Protein 1OLR (pdb70)

Secondary structure (DSSP, 8-state):
-EEE-STT-EEEETTEEEE---TTGGG-SEEEEEEEEEE-GGGSEEEEEEEEEES-TTS--B--EEEE---TT-BGGG----EEEEEEEES--SSEEEEEEEEEEESSTT--TT--SEEEEEEEEEETT---SSEEEEEEEETTEEEEEEEEEETTEEEEEEE-SSS--SEEEEEHHHHHHHHHHHH---TTTPEEEEEEEE--EEEEEEEEEEEEEEEE---

InterPro domains:
  IPR002594 Glycoside hydrolase family 12 [PF01670] (46-253)
  IPR002594 Glycoside hydrolase family 12 [PTHR34002] (18-253)
  IPR013319 Glycoside hydrolase family 11/12 [G3DSA:2.60.120.180] (31-254)
  IPR013320 Concanavalin A-like lectin/glucanase domain superfamily [SSF49899] (33-254)

Structure (mmCIF, N/CA/C/O backbone):
data_1OLR
#
_entry.id   1OLR
#
_cell.length_a   49.231
_cell.length_b   49.231
_cell.length_c   165.517
_cell.angle_alpha   90.00
_cell.angle_beta   90.00
_cell.angle_gamma   90.00
#
_symmetry.space_group_name_H-M   'P 43 21 2'
#
loop_
_entity.id
_entity.type
_entity.pdbx_description
1 polymer ENDO-BETA-1,4-GLUCANASE
2 water water
#
loop_
_atom_site.group_PDB
_atom_site.id
_atom_site.type_symbol
_atom_site.label_atom_id
_atom_site.label_alt_id
_atom_site.label_comp_id
_atom_site.label_asym_id
_atom_site.label_entity_id
_atom_site.label_seq_id
_atom_site.pdbx_PDB_ins_code
_atom_site.Cartn_x
_atom_site.Cartn_y
_atom_site.Cartn_z
_atom_site.occupancy
_atom_site.B_iso_or_equiv
_atom_site.auth_seq_id
_atom_site.auth_comp_id
_atom_site.auth_asym_id
_atom_site.auth_atom_id
_atom_site.pdbx_PDB_model_num
ATOM 29 N N . ILE A 1 2 ? 0.614 3.148 70.456 1.00 14.71 2 ILE A N 1
ATOM 30 C CA . ILE A 1 2 ? 1.901 2.623 70.864 1.00 15.27 2 ILE A CA 1
ATOM 31 C C . ILE A 1 2 ? 2.861 3.704 71.375 1.00 14.79 2 ILE A C 1
ATOM 32 O O . ILE A 1 2 ? 3.723 3.458 72.227 1.00 16.21 2 ILE A O 1
ATOM 48 N N . ARG A 1 3 ? 2.761 4.896 70.804 1.00 13.81 3 ARG A N 1
ATOM 49 C CA . ARG A 1 3 ? 3.558 6.033 71.243 1.00 13.44 3 ARG A CA 1
ATOM 50 C C . ARG A 1 3 ? 2.680 7.262 71.146 1.00 11.94 3 ARG A C 1
ATOM 51 O O . ARG A 1 3 ? 1.932 7.428 70.192 1.00 11.52 3 ARG A O 1
ATOM 87 N N . SER A 1 4 ? 2.826 8.149 72.117 1.00 11.55 4 SER A N 1
ATOM 88 C CA . SER A 1 4 ? 2.159 9.431 72.134 1.00 11.54 4 SER A CA 1
ATOM 89 C C . SER A 1 4 ? 3.217 10.503 72.112 1.00 11.87 4 SER A C 1
ATOM 90 O O . SER A 1 4 ? 3.955 10.650 73.068 1.00 15.10 4 SER A O 1
ATOM 98 N N . LEU A 1 5 ? 3.304 11.230 71.008 1.00 10.66 5 LEU A N 1
ATOM 99 C CA . LEU A 1 5 ? 4.326 12.232 70.793 1.00 10.21 5 LEU A CA 1
ATOM 100 C C . LEU A 1 5 ? 3.664 13.578 70.914 1.00 9.57 5 LEU A C 1
ATOM 101 O O . LEU A 1 5 ? 3.304 14.204 69.922 1.00 9.90 5 LEU A O 1
ATOM 117 N N . CYS A 1 6 ? 3.471 14.003 72.151 1.00 9.90 6 CYS A N 1
ATOM 118 C CA . CYS A 1 6 ? 2.741 15.222 72.419 1.00 9.70 6 CYS A CA 1
ATOM 119 C C . CYS A 1 6 ? 3.665 16.378 72.743 1.00 10.48 6 CYS A C 1
ATOM 120 O O . CYS A 1 6 ? 3.219 17.493 72.847 1.00 11.78 6 CYS A O 1
ATOM 127 N N . GLU A 1 7 ? 4.948 16.099 72.894 1.00 11.17 7 GLU A N 1
ATOM 128 C CA . GLU A 1 7 ? 5.896 17.172 73.091 1.00 12.30 7 GLU A CA 1
ATOM 129 C C . GLU A 1 7 ? 6.123 17.877 71.776 1.00 11.52 7 GLU A C 1
ATOM 130 O O . GLU A 1 7 ? 5.903 17.325 70.704 1.00 10.97 7 GLU A O 1
ATOM 142 N N . LEU A 1 8 ? 6.613 19.097 71.850 1.00 12.42 8 LEU A N 1
ATOM 143 C CA . LEU A 1 8 ? 7.010 19.820 70.674 1.00 13.21 8 LEU A CA 1
ATOM 144 C C . LEU A 1 8 ? 8.163 19.048 70.065 1.00 13.27 8 LEU A C 1
ATOM 145 O O . LEU A 1 8 ? 9.157 18.729 70.743 1.00 13.45 8 LEU A O 1
ATOM 161 N N . TYR A 1 9 ? 8.017 18.714 68.793 1.00 12.67 9 TYR A N 1
ATOM 162 C CA . TYR A 1 9 ? 8.987 17.890 68.078 1.00 13.27 9 TYR A CA 1
ATOM 163 C C . TYR A 1 9 ? 9.165 16.508 68.678 1.00 12.39 9 TYR A C 1
ATOM 164 O O . TYR A 1 9 ? 10.199 15.875 68.501 1.00 14.10 9 TYR A O 1
ATOM 182 N N . GLY A 1 10 ? 8.135 16.005 69.340 1.00 12.04 10 GLY A N 1
ATOM 183 C CA . GLY A 1 10 ? 8.160 14.637 69.784 1.00 12.52 10 GLY A CA 1
ATOM 184 C C . GLY A 1 10 ? 8.429 13.769 68.571 1.00 12.50 10 GLY A C 1
ATOM 185 O O . GLY A 1 10 ? 7.849 13.975 67.510 1.00 12.26 10 GLY A O 1
ATOM 189 N N . TYR A 1 11 ? 9.261 12.752 68.741 1.00 12.82 11 TYR A N 1
ATOM 190 C CA . TYR A 1 11 ? 9.765 12.001 67.609 1.00 13.27 11 TYR A CA 1
ATOM 191 C C . TYR A 1 11 ? 9.837 10.511 67.844 1.00 13.64 11 TYR A C 1
ATOM 192 O O . TYR A 1 11 ? 10.130 10.059 68.961 1.00 15.17 11 TYR A O 1
ATOM 210 N N . TRP A 1 12 ? 9.592 9.750 66.788 1.00 12.93 12 TRP A N 1
ATOM 211 C CA . TRP A 1 12 ? 9.755 8.299 66.812 1.00 13.29 12 TRP A CA 1
ATOM 212 C C . TRP A 1 12 ? 10.347 7.873 65.487 1.00 12.89 12 TRP A C 1
ATOM 213 O O . TRP A 1 12 ? 10.094 8.518 64.465 1.00 12.41 12 TRP A O 1
ATOM 234 N N . SER A 1 13 ? 11.135 6.804 65.505 1.00 13.23 13 SER A N 1
ATOM 235 C CA . SER A 1 13 ? 11.584 6.217 64.269 1.00 14.44 13 SER A CA 1
ATOM 236 C C . SER A 1 13 ? 11.656 4.731 64.430 1.00 14.22 13 SER A C 1
ATOM 237 O O . SER A 1 13 ? 11.896 4.204 65.515 1.00 15.21 13 SER A O 1
ATOM 245 N N . GLY A 1 14 ? 11.398 4.031 63.350 1.00 14.29 14 GLY A N 1
ATOM 246 C CA . GLY A 1 14 ? 11.473 2.589 63.363 1.00 14.85 14 GLY A CA 1
ATOM 247 C C . GLY A 1 14 ? 11.042 2.041 62.033 1.00 14.96 14 GLY A C 1
ATOM 248 O O . GLY A 1 14 ? 10.270 2.671 61.311 1.00 15.45 14 GLY A O 1
ATOM 252 N N . ASN A 1 15 ? 11.540 0.871 61.684 1.00 15.76 15 ASN A N 1
ATOM 253 C CA . ASN A 1 15 ? 11.131 0.237 60.451 1.00 15.81 15 ASN A CA 1
ATOM 254 C C . ASN A 1 15 ? 11.348 1.115 59.216 1.00 14.87 15 ASN A C 1
ATOM 255 O O . ASN A 1 15 ? 10.591 0.986 58.264 1.00 15.82 15 ASN A O 1
ATOM 266 N N . GLY A 1 16 ? 12.375 1.958 59.250 1.00 13.69 16 GLY A N 1
ATOM 267 C CA . GLY A 1 16 ? 12.704 2.833 58.142 1.00 12.94 16 GLY A CA 1
ATOM 268 C C . GLY A 1 16 ? 11.803 4.045 57.982 1.00 12.24 16 GLY A C 1
ATOM 269 O O . GLY A 1 16 ? 11.908 4.727 56.969 1.00 11.97 16 GLY A O 1
ATOM 273 N N . TYR A 1 17 ? 10.944 4.314 58.957 1.00 11.52 17 TYR A N 1
ATOM 274 C CA . TYR A 1 17 ? 10.045 5.449 58.935 1.00 11.75 17 TYR A CA 1
ATOM 275 C C . TYR A 1 17 ? 10.303 6.267 60.166 1.00 11.60 17 TYR A C 1
ATOM 276 O O . TYR A 1 17 ? 10.939 5.799 61.135 1.00 12.28 17 TYR A O 1
ATOM 294 N N . GLU A 1 18 ? 9.798 7.498 60.140 1.00 11.73 18 GLU A N 1
ATOM 295 C CA . GLU A 1 18 ? 9.874 8.384 61.279 1.00 11.61 18 GLU A CA 1
ATOM 296 C C . GLU A 1 18 ? 8.578 9.157 61.388 1.00 11.05 18 GLU A C 1
ATOM 297 O O . GLU A 1 18 ? 7.837 9.286 60.412 1.00 11.17 18 GLU A O 1
ATOM 309 N N . LEU A 1 19 ? 8.337 9.683 62.577 1.00 10.69 19 LEU A N 1
ATOM 310 C CA . LEU A 1 19 ? 7.107 10.387 62.904 1.00 10.72 19 LEU A CA 1
ATOM 311 C C . LEU A 1 19 ? 7.488 11.574 63.764 1.00 10.82 19 LEU A C 1
ATOM 312 O O . LEU A 1 19 ? 8.275 11.424 64.702 1.00 12.35 19 LEU A O 1
ATOM 328 N N . LEU A 1 20 ? 6.922 12.746 63.464 1.00 10.47 20 LEU A N 1
ATOM 329 C CA . LEU A 1 20 ? 7.281 13.946 64.194 1.00 10.07 20 LEU A CA 1
ATOM 330 C C . LEU A 1 20 ? 6.078 14.818 64.512 1.00 9.83 20 LEU A C 1
ATOM 331 O O . LEU A 1 20 ? 5.297 15.139 63.627 1.00 9.98 20 LEU A O 1
ATOM 347 N N . ASN A 1 21 ? 5.954 15.199 65.782 1.00 9.86 21 ASN A N 1
ATOM 348 C CA . ASN A 1 21 ? 4.942 16.151 66.218 1.00 9.63 21 ASN A CA 1
ATOM 349 C C . ASN A 1 21 ? 5.481 17.524 65.871 1.00 9.79 21 ASN A C 1
ATOM 350 O O . ASN A 1 21 ? 5.997 18.259 66.705 1.00 11.02 21 ASN A O 1
ATOM 361 N N . ASN A 1 22 ? 5.369 17.811 64.585 1.00 9.45 22 ASN A N 1
ATOM 362 C CA . ASN A 1 22 ? 6.083 18.901 63.940 1.00 9.24 2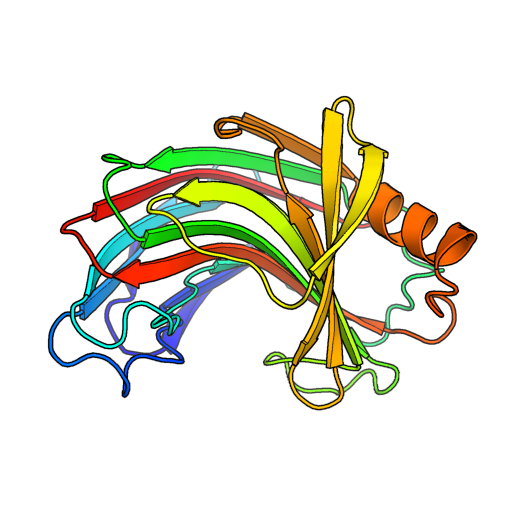2 ASN A CA 1
ATOM 363 C C . ASN A 1 22 ? 5.322 20.199 64.031 1.00 9.38 22 ASN A C 1
ATOM 364 O O . ASN A 1 22 ? 4.762 20.683 63.060 1.00 9.44 22 ASN A O 1
ATOM 375 N N . LEU A 1 23 ? 5.311 20.784 65.220 1.00 10.22 23 LEU A N 1
ATOM 376 C CA . LEU A 1 23 ? 4.536 21.999 65.453 1.00 10.66 23 LEU A CA 1
ATOM 377 C C . LEU A 1 23 ? 5.415 23.216 65.186 1.00 11.58 23 LEU A C 1
ATOM 378 O O . LEU A 1 23 ? 5.608 24.086 66.036 1.00 13.17 23 LEU A O 1
ATOM 394 N N . TRP A 1 24 ? 5.908 23.292 63.970 1.00 11.35 24 TRP A N 1
ATOM 395 C CA . TRP A 1 24 ? 6.926 24.254 63.609 1.00 12.33 24 TRP A CA 1
ATOM 396 C C . TRP A 1 24 ? 6.483 25.705 63.613 1.00 12.98 24 TRP A C 1
ATOM 397 O O . TRP A 1 24 ? 7.322 26.598 63.751 1.00 14.86 24 TRP A O 1
ATOM 418 N N . GLY A 1 25 ? 5.191 25.944 63.426 1.00 12.51 25 GLY A N 1
ATOM 419 C CA . GLY A 1 25 ? 4.639 27.281 63.354 1.00 13.31 25 GLY A CA 1
ATOM 420 C C . GLY A 1 25 ? 3.792 27.632 64.546 1.00 14.02 25 GLY A C 1
ATOM 421 O O . GLY A 1 25 ? 3.029 28.606 64.504 1.00 14.54 25 GLY A O 1
ATOM 425 N N . LYS A 1 26 ? 3.934 26.900 65.638 1.00 14.65 26 LYS A N 1
ATOM 426 C CA . LYS A 1 26 ? 3.020 27.138 66.735 1.00 17.27 26 LYS A CA 1
ATOM 427 C C . LYS A 1 26 ? 3.140 28.511 67.378 1.00 17.90 26 LYS A C 1
ATOM 428 O O . LYS A 1 26 ? 2.213 28.951 68.040 1.00 18.73 26 LYS A O 1
ATOM 460 N N A ASP A 1 27 ? 4.243 29.201 67.194 0.70 18.31 27 ASP A N 1
ATOM 461 N N B ASP A 1 27 ? 4.275 29.187 67.182 0.30 18.15 27 ASP A N 1
ATOM 462 C CA A ASP A 1 27 ? 4.364 30.416 67.947 0.70 18.87 27 ASP A CA 1
ATOM 463 C CA B ASP A 1 27 ? 4.503 30.516 67.763 0.30 18.35 27 ASP A CA 1
ATOM 464 C C A ASP A 1 27 ? 3.462 31.517 67.343 0.70 18.46 27 ASP A C 1
ATOM 465 C C B ASP A 1 27 ? 3.373 31.461 67.397 0.30 18.15 27 ASP A C 1
ATOM 466 O O A ASP A 1 27 ? 3.303 32.593 67.937 0.70 18.16 27 ASP A O 1
ATOM 467 O O B ASP A 1 27 ? 3.019 32.352 68.177 0.30 18.04 27 ASP A O 1
ATOM 484 N N . THR A 1 28 ? 2.803 31.219 66.222 1.00 17.89 28 THR A N 1
ATOM 485 C CA . THR A 1 28 ? 1.798 32.103 65.681 1.00 16.91 28 THR A CA 1
ATOM 486 C C . THR A 1 28 ? 0.420 31.806 66.230 1.00 15.70 28 THR A C 1
ATOM 487 O O . THR A 1 28 ? -0.510 32.545 65.989 1.00 14.91 28 THR A O 1
ATOM 498 N N . ALA A 1 29 ? 0.274 30.713 66.954 1.00 13.81 29 ALA A N 1
ATOM 499 C CA . ALA A 1 29 ? -1.018 30.412 67.531 1.00 13.46 29 ALA A CA 1
ATOM 500 C C . ALA A 1 29 ? -1.207 31.193 68.815 1.00 13.71 29 ALA A C 1
ATOM 501 O O . ALA A 1 29 ? -0.252 31.470 69.550 1.00 14.62 29 ALA A O 1
ATOM 508 N N . THR A 1 30 ? -2.453 31.562 69.059 1.00 13.51 30 THR A N 1
ATOM 509 C CA . THR A 1 30 ? -2.829 32.220 70.304 1.00 13.92 30 THR A CA 1
ATOM 510 C C . THR A 1 30 ? -3.345 31.242 71.355 1.00 14.11 30 THR A C 1
ATOM 511 O O . THR A 1 30 ? -3.478 31.599 72.514 1.00 15.90 30 THR A O 1
ATOM 522 N N . SER A 1 31 ? -3.692 30.030 70.948 1.00 13.70 31 SER A N 1
ATOM 523 C CA . SER A 1 31 ? -4.030 28.964 71.883 1.00 13.67 31 SER A CA 1
ATOM 524 C C . SER A 1 31 ? -4.032 27.673 71.098 1.00 13.08 31 SER A C 1
ATOM 525 O O . SER A 1 31 ? -4.111 27.687 69.867 1.00 13.23 31 SER A O 1
ATOM 533 N N . GLY A 1 32 ? -3.983 26.573 71.829 1.00 12.82 32 GLY A N 1
ATOM 534 C CA . GLY A 1 32 ? -4.082 25.252 71.245 1.00 12.34 32 GLY A CA 1
ATOM 535 C C . GLY A 1 32 ? -2.864 24.400 71.448 1.00 11.21 32 GLY A C 1
ATOM 536 O O . GLY A 1 32 ? -1.831 24.817 71.983 1.00 11.10 32 GLY A O 1
ATOM 540 N N . TRP A 1 33 ? -3.002 23.166 70.997 1.00 10.03 33 TRP A N 1
ATOM 541 C CA . TRP A 1 33 ? -1.936 22.209 71.057 1.00 9.72 33 TRP A CA 1
ATOM 542 C C . TRP A 1 33 ? -2.288 21.065 70.131 1.00 9.54 33 TRP A C 1
ATOM 543 O O . TRP A 1 33 ? -3.335 21.051 69.486 1.00 9.43 33 TRP A O 1
ATOM 564 N N . GLN A 1 34 ? -1.374 20.121 70.046 1.00 8.85 34 GLN A N 1
ATOM 565 C CA . GLN A 1 34 ? -1.491 19.031 69.102 1.00 8.68 34 GLN A CA 1
ATOM 566 C C . GLN A 1 34 ? -0.592 17.902 69.558 1.00 8.71 34 GLN A C 1
ATOM 567 O O . GLN A 1 34 ? 0.495 18.148 70.076 1.00 8.93 34 GLN A O 1
ATOM 581 N N . CYS A 1 35 ? -1.068 16.673 69.362 1.00 8.38 35 CYS A N 1
ATOM 582 C CA . CYS A 1 35 ? -0.275 15.504 69.652 1.00 8.62 35 CYS A CA 1
ATOM 583 C C . CYS A 1 35 ? -0.315 14.596 68.447 1.00 8.58 35 CYS A C 1
ATOM 584 O O . CYS A 1 35 ? -1.286 14.578 67.710 1.00 8.88 35 CYS A O 1
ATOM 591 N N . THR A 1 36 ? 0.757 13.844 68.253 1.00 8.37 36 THR A N 1
ATOM 592 C CA . THR A 1 36 ? 0.886 12.872 67.165 1.00 8.64 36 THR A CA 1
ATOM 593 C C . THR A 1 36 ? 1.065 11.505 67.782 1.00 8.84 36 THR A C 1
ATOM 594 O O . THR A 1 36 ? 1.841 11.336 68.705 1.00 10.56 36 THR A O 1
ATOM 605 N N . TYR A 1 37 ? 0.299 10.552 67.283 1.00 8.46 37 TYR A N 1
ATOM 606 C CA . TYR A 1 37 ? 0.253 9.233 67.852 1.00 9.17 37 TYR A CA 1
ATOM 607 C C . TYR A 1 37 ? 0.692 8.196 66.856 1.00 9.27 37 TYR A C 1
ATOM 608 O O . TYR A 1 37 ? 0.265 8.218 65.709 1.00 9.58 37 TYR A O 1
ATOM 626 N N . LEU A 1 38 ? 1.547 7.288 67.304 1.00 9.30 38 LEU A N 1
ATOM 627 C CA . LEU A 1 38 ? 1.906 6.132 66.531 1.00 9.67 38 LEU A CA 1
ATOM 628 C C . LEU A 1 38 ? 0.912 5.060 66.922 1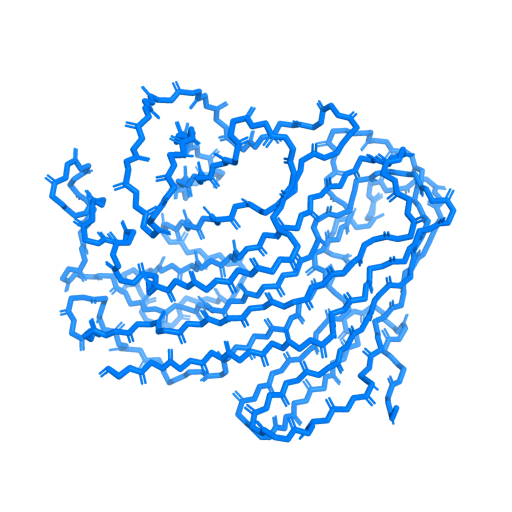.00 9.87 38 LEU A C 1
ATOM 629 O O . LEU A 1 38 ? 0.872 4.617 68.076 1.00 10.83 38 LEU A O 1
ATOM 645 N N . ASP A 1 39 ? 0.102 4.635 65.968 1.00 10.39 39 ASP A N 1
ATOM 646 C CA . ASP A 1 39 ? -0.938 3.648 66.222 1.00 11.68 39 ASP A CA 1
ATOM 647 C C . ASP A 1 39 ? -0.511 2.238 65.908 1.00 12.53 39 ASP A C 1
ATOM 648 O O . ASP A 1 39 ? -1.028 1.285 66.493 1.00 15.19 39 ASP A O 1
ATOM 657 N N . GLY A 1 40 ? 0.422 2.077 64.973 1.00 12.08 40 GLY A N 1
ATOM 658 C CA . GLY A 1 40 ? 0.886 0.756 64.604 1.00 12.87 40 GLY A CA 1
ATOM 659 C C . GLY A 1 40 ? 1.909 0.828 63.526 1.00 12.38 40 GLY A C 1
ATOM 660 O O . GLY A 1 40 ? 2.103 1.866 62.887 1.00 12.36 40 GLY A O 1
ATOM 664 N N . THR A 1 41 ? 2.596 -0.289 63.360 1.00 12.67 41 THR A N 1
ATOM 665 C CA . THR A 1 41 ? 3.556 -0.432 62.288 1.00 12.89 41 THR A CA 1
ATOM 666 C C . THR A 1 41 ? 3.293 -1.759 61.583 1.00 14.29 41 THR A C 1
ATOM 667 O O . THR A 1 41 ? 4.207 -2.536 61.286 1.00 15.51 41 THR A O 1
ATOM 678 N N . ASN A 1 42 ? 2.036 -2.018 61.323 1.00 16.08 42 ASN A N 1
ATOM 679 C CA . ASN A 1 42 ? 1.624 -3.274 60.700 1.00 18.17 42 ASN A CA 1
ATOM 680 C C . ASN A 1 42 ? 1.833 -3.320 59.196 1.00 19.67 42 ASN A C 1
ATOM 681 O O . ASN A 1 42 ? 1.766 -2.301 58.512 1.00 19.35 42 ASN A O 1
ATOM 692 N N . ASN A 1 43 ? 2.089 -4.532 58.699 1.00 22.00 43 ASN A N 1
ATOM 693 C CA . ASN A 1 43 ? 2.146 -4.829 57.262 1.00 23.33 43 ASN A CA 1
ATOM 694 C C . ASN A 1 43 ? 3.035 -3.949 56.390 1.00 22.51 43 ASN A C 1
ATOM 695 O O . ASN A 1 43 ? 2.654 -3.589 55.273 0.50 22.04 43 ASN A O 1
ATOM 706 N N . GLY A 1 44 ? 4.220 -3.612 56.887 1.00 21.82 44 GLY A N 1
ATOM 707 C CA . GLY A 1 44 ? 5.179 -2.814 56.147 1.00 21.05 44 GLY A CA 1
ATOM 708 C C . GLY A 1 44 ? 4.824 -1.338 56.033 1.00 20.06 44 GLY A C 1
ATOM 709 O O . GLY A 1 44 ? 5.482 -0.550 55.322 1.00 20.25 44 GLY A O 1
ATOM 713 N N . GLY A 1 45 ? 3.803 -0.942 56.773 1.00 17.91 45 GLY A N 1
ATOM 714 C CA . GLY A 1 45 ? 3.381 0.445 56.763 1.00 15.85 45 GLY A CA 1
ATOM 715 C C . GLY A 1 45 ? 3.356 1.024 58.153 1.00 14.23 45 GLY A C 1
ATOM 716 O O . GLY A 1 45 ? 3.765 0.405 59.137 1.00 14.66 45 GLY A O 1
ATOM 720 N N . ILE A 1 46 ? 2.861 2.247 58.217 1.00 12.12 46 ILE A N 1
ATOM 721 C CA . ILE A 1 46 ? 2.705 2.990 59.451 1.00 11.85 46 ILE A CA 1
ATOM 722 C C . ILE A 1 46 ? 1.282 3.422 59.563 1.00 10.67 46 ILE A C 1
ATOM 723 O O . ILE A 1 46 ? 0.708 3.932 58.610 1.00 10.48 46 ILE A O 1
ATOM 739 N N . GLN A 1 47 ? 0.741 3.258 60.760 1.00 10.04 47 GLN A N 1
ATOM 740 C CA . GLN A 1 47 ? -0.586 3.727 61.104 1.00 10.17 47 GLN A CA 1
ATOM 741 C C . GLN A 1 47 ? -0.390 4.764 62.198 1.00 9.87 47 GLN A C 1
ATOM 742 O O . GLN A 1 47 ? 0.307 4.511 63.175 1.00 10.12 47 GLN A O 1
ATOM 756 N N . TRP A 1 48 ? -0.953 5.957 62.023 1.00 8.86 48 TRP A N 1
ATOM 757 C CA . TRP A 1 48 ? -0.688 7.027 62.956 1.00 9.05 48 TRP A CA 1
ATOM 758 C C . TRP A 1 48 ? -1.823 8.014 62.891 1.00 8.65 48 TRP A C 1
ATOM 759 O O . TRP A 1 48 ? -2.659 7.953 61.997 1.00 8.97 48 TRP A O 1
ATOM 780 N N . SER A 1 49 ? -1.841 8.936 63.835 1.00 8.30 49 SER A N 1
ATOM 781 C CA . SER A 1 49 ? -2.887 9.944 63.878 1.00 8.28 49 SER A CA 1
ATOM 782 C C . SER A 1 49 ? -2.353 11.200 64.534 1.00 8.04 49 SER A C 1
ATOM 783 O O . SER A 1 49 ? -1.342 11.201 65.200 1.00 8.77 49 SER A O 1
ATOM 793 N N . THR A 1 50 ? -3.116 12.264 64.387 1.00 7.27 50 THR A N 1
ATOM 794 C CA . THR A 1 50 ? -2.817 13.478 65.113 1.00 7.68 50 THR A CA 1
ATOM 795 C C . THR A 1 50 ? -4.097 14.213 65.459 1.00 7.85 50 THR A C 1
ATOM 796 O O . THR A 1 50 ? -4.993 14.333 64.646 1.00 8.64 50 THR A O 1
ATOM 807 N N . ALA A 1 51 ? -4.184 14.645 66.714 1.00 8.33 51 ALA A N 1
ATOM 808 C CA . ALA A 1 51 ? -5.316 15.399 67.245 1.00 8.31 51 ALA A CA 1
ATOM 809 C C . ALA A 1 51 ? -4.812 16.789 67.558 1.00 8.16 51 ALA A C 1
ATOM 810 O O . ALA A 1 51 ? -3.699 16.970 68.043 1.00 8.60 51 ALA A O 1
ATOM 817 N N . TRP A 1 52 ? -5.656 17.779 67.318 1.00 8.08 52 TRP A N 1
ATOM 818 C CA . TRP A 1 52 ? -5.240 19.135 67.485 1.00 8.20 52 TRP A CA 1
ATOM 819 C C . TRP A 1 52 ? -6.377 20.114 67.567 1.00 8.78 52 TRP A C 1
ATOM 820 O O . TRP A 1 52 ? -7.494 19.853 67.134 1.00 9.21 52 TRP A O 1
ATOM 841 N N . GLU A 1 53 ? -6.044 21.276 68.094 1.00 8.93 53 GLU A N 1
ATOM 842 C CA . GLU A 1 53 ? -6.909 22.428 68.039 1.00 9.99 53 GLU A CA 1
ATOM 843 C C . GLU A 1 53 ? -5.991 23.638 68.071 1.00 10.34 53 GLU A C 1
ATOM 844 O O . GLU A 1 53 ? -5.040 23.680 68.837 1.00 10.64 53 GLU A O 1
ATOM 856 N N . TRP A 1 54 ? -6.211 24.576 67.164 1.00 10.89 54 TRP A N 1
ATOM 857 C CA . TRP A 1 54 ? -5.396 25.778 67.104 1.00 11.43 54 TRP A CA 1
ATOM 858 C C . TRP A 1 54 ? -6.252 26.984 66.816 1.00 12.38 54 TRP A C 1
ATOM 859 O O . TRP A 1 54 ? -7.188 26.920 66.015 1.00 11.85 54 TRP A O 1
ATOM 880 N N . GLN A 1 55 ? -5.901 28.094 67.464 1.00 13.12 55 GLN A N 1
ATOM 881 C CA . GLN A 1 55 ? -6.513 29.390 67.163 1.00 14.22 55 GLN A CA 1
ATOM 882 C C . GLN A 1 55 ? -5.439 30.426 66.909 1.00 13.81 55 GLN A C 1
ATOM 883 O O . GLN A 1 55 ? -4.302 30.309 67.366 1.00 14.89 55 GLN A O 1
ATOM 897 N N . GLY A 1 56 ? -5.828 31.426 66.132 1.00 14.38 56 GLY A N 1
ATOM 898 C CA . GLY A 1 56 ? -4.960 32.528 65.788 1.00 14.76 56 GLY A CA 1
ATOM 899 C C . GLY A 1 56 ? -4.308 32.362 64.438 1.00 14.57 56 GLY A C 1
ATOM 900 O O . GLY A 1 56 ? -4.010 31.232 64.028 1.00 14.95 56 GLY A O 1
ATOM 904 N N . ALA A 1 57 ? -4.086 33.475 63.746 1.00 15.39 57 ALA A N 1
ATOM 905 C CA . ALA A 1 57 ? -3.322 33.534 62.517 1.00 14.96 57 ALA A CA 1
ATOM 906 C C . ALA A 1 57 ? -3.802 32.516 61.478 1.00 15.05 57 ALA A C 1
ATOM 907 O O . ALA A 1 57 ? -3.092 31.561 61.131 1.00 14.76 57 ALA A O 1
ATOM 914 N N . PRO A 1 58 ? -5.007 32.714 60.952 1.00 14.82 58 PRO A N 1
ATOM 915 C CA . PRO A 1 58 ? -5.609 31.707 60.053 1.00 15.32 58 PRO A CA 1
ATOM 916 C C . PRO A 1 58 ? -4.862 31.446 58.750 1.00 14.81 58 PRO A C 1
ATOM 917 O O . PRO A 1 58 ? -5.187 30.453 58.087 1.00 13.93 58 PRO A O 1
ATOM 928 N N . ASP A 1 59 ? -3.944 32.324 58.364 1.00 15.16 59 ASP A N 1
ATOM 929 C CA . ASP A 1 59 ? -3.157 32.121 57.171 1.00 15.77 59 ASP A CA 1
ATOM 930 C C . ASP A 1 59 ? -1.823 31.463 57.474 1.00 14.82 59 ASP A C 1
ATOM 931 O O . ASP A 1 59 ? -1.037 31.221 56.561 1.00 16.56 59 ASP A O 1
ATOM 940 N N . ASN A 1 60 ? -1.570 31.181 58.757 1.00 14.52 60 ASN A N 1
ATOM 941 C CA . ASN A 1 60 ? -0.307 30.585 59.182 1.00 14.34 60 ASN A CA 1
ATOM 942 C C . ASN A 1 60 ? -0.461 29.136 59.563 1.00 13.56 60 ASN A C 1
ATOM 943 O O . ASN A 1 60 ? -1.290 28.792 60.391 1.00 13.68 60 ASN A O 1
ATOM 954 N N . VAL A 1 61 ? 0.353 28.301 58.965 1.00 12.21 61 VAL A N 1
ATOM 955 C CA . VAL A 1 61 ? 0.424 26.906 59.345 1.00 11.56 61 VAL A CA 1
ATOM 956 C C . VAL A 1 61 ? 1.053 26.852 60.730 1.00 11.32 61 VAL A C 1
ATOM 957 O O . VAL A 1 61 ? 2.105 27.444 60.964 1.00 12.13 61 VAL A O 1
ATOM 970 N N . LYS A 1 62 ? 0.419 26.112 61.631 1.00 9.97 62 LYS A N 1
ATOM 971 C CA . LYS A 1 62 ? 0.959 25.878 62.959 1.00 9.89 62 LYS A CA 1
ATOM 972 C C . LYS A 1 62 ? 1.800 24.643 63.010 1.00 9.12 62 LYS A C 1
ATOM 973 O O . LYS A 1 62 ? 2.735 24.544 63.804 1.00 10.42 62 LYS A O 1
ATOM 992 N N . SER A 1 63 ? 1.438 23.675 62.181 1.00 9.16 63 SER A N 1
ATOM 993 C CA . SER A 1 63 ? 2.104 22.404 62.249 1.00 8.78 63 SER A CA 1
ATOM 994 C C . SER A 1 63 ? 1.982 21.626 60.959 1.00 8.31 63 SER A C 1
ATOM 995 O O . SER A 1 63 ? 1.101 21.881 60.147 1.00 7.94 63 SER A O 1
ATOM 1003 N N . TYR A 1 64 ? 2.8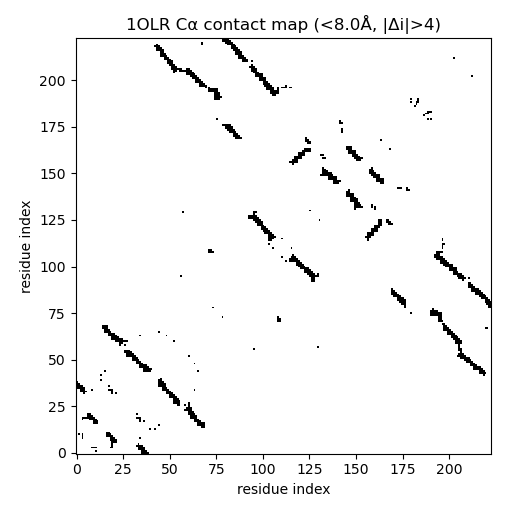39 20.634 60.824 1.00 8.13 64 TYR A N 1
ATOM 1004 C CA . TYR A 1 64 ? 2.740 19.648 59.772 1.00 7.34 64 TYR A CA 1
ATOM 1005 C C . TYR A 1 64 ? 3.257 18.361 60.374 1.00 7.94 64 TYR A C 1
ATOM 1006 O O . TYR A 1 64 ? 4.345 17.910 60.034 1.00 8.19 64 TYR A O 1
ATOM 1024 N N . PRO A 1 65 ? 2.498 17.738 61.279 1.00 7.71 65 PRO A N 1
ATOM 1025 C CA . PRO A 1 65 ? 2.923 16.420 61.730 1.00 8.17 65 PRO A CA 1
ATOM 1026 C C . PRO A 1 65 ? 2.979 15.513 60.534 1.00 7.85 65 PRO A C 1
ATOM 1027 O O . PRO A 1 65 ? 2.145 15.590 59.639 1.00 7.57 65 PRO A O 1
ATOM 1038 N N . TYR A 1 66 ? 3.957 14.632 60.520 1.00 7.86 66 TYR A N 1
ATOM 1039 C CA . TYR A 1 66 ? 4.189 13.784 59.379 1.00 8.08 66 TYR A CA 1
ATOM 1040 C C . TYR A 1 66 ? 4.782 12.465 59.752 1.00 8.35 66 TYR A C 1
ATOM 1041 O O . TYR A 1 66 ? 5.370 12.300 60.820 1.00 8.94 66 TYR A O 1
ATOM 1059 N N . VAL A 1 67 ? 4.565 11.535 58.839 1.00 8.02 67 VAL A N 1
ATOM 1060 C CA . VAL A 1 67 ? 5.358 10.337 58.765 1.00 8.92 67 VAL A CA 1
ATOM 1061 C C . VAL A 1 67 ? 6.300 10.516 57.584 1.00 8.88 67 VAL A C 1
ATOM 1062 O O . VAL A 1 67 ? 5.887 10.997 56.537 1.00 9.38 67 VAL A O 1
ATOM 1075 N N . GLY A 1 68 ? 7.543 10.134 57.775 1.00 8.95 68 GLY A N 1
ATOM 1076 C CA . GLY A 1 68 ? 8.521 10.261 56.723 1.00 9.62 68 GLY A CA 1
ATOM 1077 C C . GLY A 1 68 ? 9.216 8.942 56.483 1.00 9.69 68 GLY A C 1
ATOM 1078 O O . GLY A 1 68 ? 9.411 8.134 57.398 1.00 10.62 68 GLY A O 1
ATOM 1082 N N . LYS A 1 69 ? 9.573 8.715 55.230 1.00 9.75 69 LYS A N 1
ATOM 1083 C CA . LYS A 1 69 ? 10.400 7.576 54.871 1.00 11.19 69 LYS A CA 1
ATOM 1084 C C . LYS A 1 69 ? 11.834 8.000 55.074 1.00 11.40 69 LYS A C 1
ATOM 1085 O O . LYS A 1 69 ? 12.273 8.965 54.462 1.00 12.92 69 LYS A O 1
ATOM 1117 N N . GLN A 1 70 ? 12.596 7.277 55.897 1.00 11.75 70 GLN A N 1
ATOM 1118 C CA . GLN A 1 70 ? 14.004 7.605 56.097 1.00 13.44 70 GLN A CA 1
ATOM 1119 C C . GLN A 1 70 ? 14.778 7.307 54.842 1.00 14.27 70 GLN A C 1
ATOM 1120 O O . GLN A 1 70 ? 14.530 6.334 54.163 1.00 15.39 70 GLN A O 1
ATOM 1134 N N . ILE A 1 71 ? 15.690 8.188 54.524 1.00 14.49 71 ILE A N 1
ATOM 1135 C CA . ILE A 1 71 ? 16.475 8.009 53.312 1.00 15.26 71 ILE A CA 1
ATOM 1136 C C . ILE A 1 71 ? 17.910 8.351 53.548 1.00 14.25 71 ILE A C 1
ATOM 1137 O O . ILE A 1 71 ? 18.265 9.121 54.424 1.00 14.96 71 ILE A O 1
ATOM 1153 N N . GLN A 1 72 ? 18.750 7.772 52.716 1.00 15.03 72 GLN A N 1
ATOM 1154 C CA . GLN A 1 72 ? 20.144 8.100 52.734 1.00 13.73 72 GLN A CA 1
ATOM 1155 C C . GLN A 1 72 ? 20.356 9.325 51.884 1.00 12.56 72 GLN A C 1
ATOM 1156 O O . GLN A 1 72 ? 19.661 9.511 50.881 1.00 14.65 72 GLN A O 1
ATOM 1170 N N . ARG A 1 73 ? 21.282 10.168 52.298 1.00 11.94 73 ARG A N 1
ATOM 1171 C CA . ARG A 1 73 ? 21.553 11.371 51.570 1.00 12.02 73 ARG A CA 1
ATOM 1172 C C . ARG A 1 73 ? 22.285 11.087 50.289 1.00 10.80 73 ARG A C 1
ATOM 1173 O O . ARG A 1 73 ? 22.940 10.074 50.125 1.00 11.26 73 ARG A O 1
ATOM 1209 N N . GLY A 1 74 ? 22.159 12.021 49.361 1.00 10.03 74 GLY A N 1
ATOM 1210 C CA . GLY A 1 74 ? 22.898 12.005 48.131 1.00 10.49 74 GLY A CA 1
ATOM 1211 C C . GLY A 1 74 ? 22.254 11.288 46.990 1.00 10.03 74 GLY A C 1
ATOM 1212 O O . GLY A 1 74 ? 22.935 10.989 46.017 1.00 12.02 74 GLY A O 1
ATOM 1216 N N . ARG A 1 75 ? 20.949 11.030 47.064 1.00 9.76 75 ARG A N 1
ATOM 1217 C CA . ARG A 1 75 ? 20.276 10.382 45.971 1.00 9.62 75 ARG A CA 1
ATOM 1218 C C . ARG A 1 75 ? 19.733 11.441 45.028 1.00 8.51 75 ARG A C 1
ATOM 1219 O O . ARG A 1 75 ? 18.794 12.179 45.347 1.00 8.71 75 ARG A O 1
ATOM 1255 N N . LYS A 1 76 ? 20.308 11.512 43.845 1.00 8.28 76 LYS A N 1
ATOM 1256 C CA . LYS A 1 76 ? 19.815 12.440 42.842 1.00 8.24 76 LYS A CA 1
ATOM 1257 C C . LYS A 1 76 ? 18.454 11.989 42.381 1.00 7.31 76 LYS A C 1
ATOM 1258 O O . LYS A 1 76 ? 18.199 10.807 42.157 1.00 7.27 76 LYS A O 1
ATOM 1293 N N . ILE A 1 77 ? 17.556 12.948 42.202 1.00 6.93 77 ILE A N 1
ATOM 1294 C CA . ILE A 1 77 ? 16.208 12.613 41.801 1.00 7.01 77 ILE A CA 1
ATOM 1295 C C . ILE A 1 77 ? 16.210 11.862 40.483 1.00 7.73 77 ILE A C 1
ATOM 1296 O O . ILE A 1 77 ? 15.425 10.935 40.292 1.00 7.84 77 ILE A O 1
ATOM 1312 N N . SER A 1 78 ? 17.104 12.234 39.575 1.00 8.02 78 SER A N 1
ATOM 1313 C CA . SER A 1 78 ? 17.182 11.566 38.301 1.00 8.74 78 SER A CA 1
ATOM 1314 C C . SER A 1 78 ? 17.561 10.095 38.421 1.00 8.96 78 SER A C 1
ATOM 1315 O O . SER A 1 78 ? 17.258 9.316 37.544 1.00 10.62 78 SER A O 1
ATOM 1323 N N . ASP A 1 79 ? 18.229 9.710 39.497 1.00 15.09 79 ASP A N 1
ATOM 1324 C CA . ASP A 1 79 ? 18.636 8.337 39.704 1.00 9.61 79 ASP A CA 1
ATOM 1325 C C . ASP A 1 79 ? 17.729 7.594 40.661 1.00 9.70 79 ASP A C 1
ATOM 1326 O O . ASP A 1 79 ? 18.042 6.476 41.061 1.00 8.72 79 ASP A O 1
ATOM 1335 N N . ILE A 1 80 ? 16.605 8.182 41.001 1.00 10.22 80 ILE A N 1
ATOM 1336 C CA . ILE A 1 80 ? 15.573 7.487 41.742 1.00 11.34 80 ILE A CA 1
ATOM 1337 C C . ILE A 1 80 ? 14.575 7.061 40.687 1.00 14.48 80 ILE A C 1
ATOM 1338 O O . ILE A 1 80 ? 14.003 7.881 40.023 1.00 12.49 80 ILE A O 1
ATOM 1354 N N . ASN A 1 81 ? 14.397 5.767 40.501 1.00 12.02 81 ASN A N 1
ATOM 1355 C CA . ASN A 1 81 ? 13.488 5.314 39.465 1.00 13.61 81 ASN A CA 1
ATOM 1356 C C . ASN A 1 81 ? 12.038 5.409 39.847 1.00 12.35 81 ASN A C 1
ATOM 1357 O O . ASN A 1 81 ? 11.199 5.760 39.026 1.00 14.32 81 ASN A O 1
ATOM 1368 N N . SER A 1 82 ? 11.751 5.172 41.116 1.00 10.75 82 SER A N 1
ATOM 1369 C CA . SER A 1 82 ? 10.358 5.156 41.528 1.00 10.82 82 SER A CA 1
ATOM 1370 C C . SER A 1 82 ? 10.234 5.525 42.991 1.00 9.71 82 SER A C 1
ATOM 1371 O O . SER A 1 82 ? 11.120 5.267 43.799 1.00 10.19 82 SER A O 1
ATOM 1381 N N . MET A 1 83 ? 9.126 6.205 43.302 1.00 9.00 83 MET A N 1
ATOM 1382 C CA . MET A 1 83 ? 8.763 6.589 44.668 1.00 8.07 83 MET A CA 1
ATOM 1383 C C . MET A 1 83 ? 7.306 6.215 44.841 1.00 7.91 83 MET A C 1
ATOM 1384 O O . MET A 1 83 ? 6.441 7.059 44.904 1.00 7.63 83 MET A O 1
ATOM 1398 N N . ARG A 1 84 ? 7.036 4.918 44.909 1.00 8.95 84 ARG A N 1
ATOM 1399 C CA . ARG A 1 84 ? 5.692 4.439 45.046 1.00 8.89 84 ARG A CA 1
ATOM 1400 C C . ARG A 1 84 ? 5.232 4.552 46.474 1.00 7.84 84 ARG A C 1
ATOM 1401 O O . ARG A 1 84 ? 5.903 4.067 47.383 1.00 9.51 84 ARG A O 1
ATOM 1422 N N . THR A 1 85 ? 4.056 5.137 46.661 1.00 7.76 85 THR A N 1
ATOM 1423 C CA . THR A 1 85 ? 3.544 5.353 47.978 1.00 8.09 85 THR A CA 1
ATOM 1424 C C . THR A 1 85 ? 2.034 5.256 47.950 1.00 8.11 85 THR A C 1
ATOM 1425 O O . THR A 1 85 ? 1.385 5.450 46.923 1.00 8.78 85 THR A O 1
ATOM 1436 N N . SER A 1 86 ? 1.477 4.927 49.100 1.00 8.04 86 SER A N 1
ATOM 1437 C CA . SER A 1 86 ? 0.040 4.857 49.242 1.00 9.32 86 SER A CA 1
ATOM 1438 C C . SER A 1 86 ? -0.302 5.343 50.632 1.00 8.97 86 SER A C 1
ATOM 1439 O O . SER A 1 86 ? 0.476 5.211 51.571 1.00 9.59 86 SER A O 1
ATOM 1447 N N . VAL A 1 87 ? -1.480 5.924 50.743 1.00 8.80 87 VAL A N 1
ATOM 1448 C CA . VAL A 1 87 ? -1.989 6.400 52.008 1.00 8.93 87 VAL A CA 1
ATOM 1449 C C . VAL A 1 87 ? -3.495 6.281 52.042 1.00 9.05 87 VAL A C 1
ATOM 1450 O O . VAL A 1 87 ? -4.172 6.478 51.052 1.00 9.72 87 VAL A O 1
ATOM 1463 N N . SER A 1 88 ? -3.997 5.938 53.214 1.00 8.48 88 SER A N 1
ATOM 1464 C CA . SER A 1 88 ? -5.403 5.880 53.503 1.00 8.87 88 SER A CA 1
ATOM 1465 C C . SER A 1 88 ? -5.605 6.666 54.764 1.00 8.00 88 SER A C 1
ATOM 1466 O O . SER A 1 88 ? -4.958 6.395 55.771 1.00 8.85 88 SER A O 1
ATOM 1476 N N . TRP A 1 89 ? -6.508 7.631 54.713 1.00 7.88 89 TRP A N 1
ATOM 1477 C CA . TRP A 1 89 ? -6.688 8.484 55.871 1.00 8.40 89 TRP A CA 1
ATOM 1478 C C . TRP A 1 89 ? -8.108 8.976 55.974 1.00 8.54 89 TRP A C 1
ATOM 1479 O O . TRP A 1 89 ? -8.880 8.876 55.036 1.00 9.77 89 TRP A O 1
ATOM 1500 N N . THR A 1 90 ? -8.430 9.496 57.144 1.00 8.68 90 THR A N 1
ATOM 1501 C CA . THR A 1 90 ? -9.669 10.210 57.369 1.00 9.87 90 THR A CA 1
ATOM 1502 C C . THR A 1 90 ? -9.400 11.403 58.254 1.00 9.17 90 THR A C 1
ATOM 1503 O O . THR A 1 90 ? -8.441 11.447 58.991 1.00 9.61 90 THR A O 1
ATOM 1514 N N . TYR A 1 91 ? -10.265 12.378 58.124 1.00 8.80 91 TYR A N 1
ATOM 1515 C CA . TYR A 1 91 ? -10.389 13.458 59.090 1.00 8.95 91 TYR A CA 1
ATOM 1516 C C . TYR A 1 91 ? -11.777 13.317 59.717 1.00 9.33 91 TYR A C 1
ATOM 1517 O O . TYR A 1 91 ? -12.732 12.964 59.036 1.00 10.65 91 TYR A O 1
ATOM 1535 N N . ASP A 1 92 ? -11.881 13.585 61.001 1.00 9.80 92 ASP A N 1
ATOM 1536 C CA . ASP A 1 92 ? -13.170 13.476 61.668 1.00 10.99 92 ASP A CA 1
ATOM 1537 C C . ASP A 1 92 ? -14.122 14.603 61.350 1.00 11.43 92 ASP A C 1
ATOM 1538 O O . ASP A 1 92 ? -15.319 14.480 61.589 1.00 12.62 92 ASP A O 1
ATOM 1547 N N . ARG A 1 93 ? -13.620 15.695 60.810 1.00 10.89 93 ARG A N 1
ATOM 1548 C CA . ARG A 1 93 ? -14.411 16.847 60.427 1.00 10.91 93 ARG A CA 1
ATOM 1549 C C . ARG A 1 93 ? -13.634 17.596 59.360 1.00 10.99 93 ARG A C 1
ATOM 1550 O O . ARG A 1 93 ? -12.423 17.439 59.245 1.00 10.97 93 ARG A O 1
ATOM 1571 N N . THR A 1 94 ? -14.338 18.398 58.575 1.00 11.47 94 THR A N 1
ATOM 1572 C CA . THR A 1 94 ? -13.705 19.156 57.501 1.00 12.18 94 THR A CA 1
ATOM 1573 C C . THR A 1 94 ? -13.921 20.639 57.657 1.00 12.03 94 THR A C 1
ATOM 1574 O O . THR A 1 94 ? -13.456 21.413 56.844 1.00 12.05 94 THR A O 1
ATOM 1585 N N . ASP A 1 95 ? -14.629 21.048 58.705 1.00 11.87 95 ASP A N 1
ATOM 1586 C CA . ASP A 1 95 ? -14.807 22.459 58.977 1.00 12.25 95 ASP A CA 1
ATOM 1587 C C . ASP A 1 95 ? -13.624 22.987 59.788 1.00 12.43 95 ASP A C 1
ATOM 1588 O O . ASP A 1 95 ? -13.760 23.453 60.914 1.00 13.07 95 ASP A O 1
ATOM 1597 N N . ILE A 1 96 ? -12.458 22.912 59.152 1.00 11.82 96 ILE A N 1
ATOM 1598 C CA . ILE A 1 96 ? -11.178 23.296 59.716 1.00 11.43 96 ILE A CA 1
ATOM 1599 C C . ILE A 1 96 ? -10.350 23.886 58.603 1.00 10.52 96 ILE A C 1
ATOM 1600 O O . ILE A 1 96 ? -10.647 23.670 57.450 1.00 11.67 96 ILE A O 1
ATOM 1616 N N . ARG A 1 97 ? -9.299 24.617 58.958 1.00 9.64 97 ARG A N 1
ATOM 1617 C CA . ARG A 1 97 ? -8.344 25.095 57.983 1.00 9.46 97 ARG A CA 1
ATOM 1618 C C . ARG A 1 97 ? -7.139 24.193 58.082 1.00 8.21 97 ARG A C 1
ATOM 1619 O O . ARG A 1 97 ? -6.347 24.270 59.022 1.00 9.16 97 ARG A O 1
ATOM 1640 N N . ALA A 1 98 ? -7.020 23.306 57.107 1.00 8.03 98 ALA A N 1
ATOM 1641 C CA . ALA A 1 98 ? -6.019 22.263 57.126 1.00 7.90 98 ALA A CA 1
ATOM 1642 C C . ALA A 1 98 ? -5.996 21.577 55.797 1.00 7.71 98 ALA A C 1
ATOM 1643 O O . ALA A 1 98 ? -6.962 21.623 55.037 1.00 9.01 98 ALA A O 1
ATOM 1650 N N . ASN A 1 99 ? -4.892 20.903 55.516 1.00 7.35 99 ASN A N 1
ATOM 1651 C CA . ASN A 1 99 ? -4.788 20.028 54.356 1.00 7.34 99 ASN A CA 1
ATOM 1652 C C . ASN A 1 99 ? -4.306 18.668 54.801 1.00 6.64 99 ASN A C 1
ATOM 1653 O O . ASN A 1 99 ? -4.058 18.420 55.975 1.00 7.35 99 ASN A O 1
ATOM 1664 N N . VAL A 1 100 ? -4.224 17.767 53.827 1.00 6.42 100 VAL A N 1
ATOM 1665 C CA . VAL A 1 100 ? -3.475 16.531 53.944 1.00 6.58 100 VAL A CA 1
ATOM 1666 C C . VAL A 1 100 ? -2.550 16.605 52.755 1.00 6.50 100 VAL A C 1
ATOM 1667 O O . VAL A 1 100 ? -3.007 16.931 51.665 1.00 6.70 100 VAL A O 1
ATOM 1680 N N . ALA A 1 101 ? -1.265 16.304 52.919 1.00 6.02 101 ALA A N 1
ATOM 1681 C CA . ALA A 1 101 ? -0.363 16.466 51.803 1.00 6.27 101 ALA A CA 1
ATOM 1682 C C . ALA A 1 101 ? 0.898 15.682 51.974 1.00 6.03 101 ALA A C 1
ATOM 1683 O O . ALA A 1 101 ? 1.438 15.562 53.078 1.00 6.67 101 ALA A O 1
ATOM 1690 N N . TYR A 1 102 ? 1.382 15.181 50.840 1.00 6.35 102 TYR A N 1
ATOM 1691 C CA . TYR A 1 102 ? 2.761 14.747 50.739 1.00 6.27 102 TYR A CA 1
ATOM 1692 C C . TYR A 1 102 ? 3.641 15.976 50.654 1.00 6.31 102 TYR A C 1
ATOM 1693 O O . TYR A 1 102 ? 3.278 16.986 50.059 1.00 6.57 102 TYR A O 1
ATOM 1711 N N . ASP A 1 103 ? 4.823 15.874 51.256 1.00 6.39 103 ASP A N 1
ATOM 1712 C CA . ASP A 1 103 ? 5.814 16.932 51.200 1.00 6.49 103 ASP A CA 1
ATOM 1713 C C . ASP A 1 103 ? 7.135 16.276 50.862 1.00 6.22 103 ASP A C 1
ATOM 1714 O O . ASP A 1 103 ? 7.567 15.311 51.511 1.00 6.89 103 ASP A O 1
ATOM 1723 N N . VAL A 1 104 ? 7.818 16.828 49.865 1.00 6.21 104 VAL A N 1
ATOM 1724 C CA . VAL A 1 104 ? 9.096 16.344 49.430 1.00 6.37 104 VAL A CA 1
ATOM 1725 C C . VAL A 1 104 ? 9.992 17.543 49.247 1.00 6.49 104 VAL A C 1
ATOM 1726 O O . VAL A 1 104 ? 9.597 18.515 48.615 1.00 7.34 104 VAL A O 1
ATOM 1739 N N . PHE A 1 105 ? 11.190 17.511 49.823 1.00 6.13 105 PHE A N 1
ATOM 1740 C CA . PHE A 1 105 ? 12.189 18.553 49.616 1.00 6.27 105 PHE A CA 1
ATOM 1741 C C . PHE A 1 105 ? 13.325 17.942 48.831 1.00 5.90 105 PHE A C 1
ATOM 1742 O 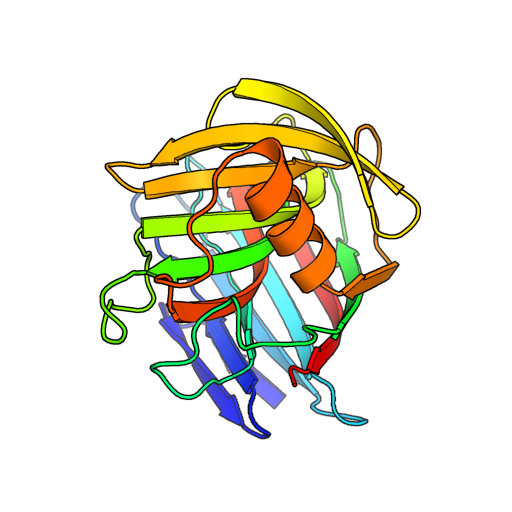O . PHE A 1 105 ? 13.695 16.791 49.067 1.00 6.26 105 PHE A O 1
ATOM 1759 N N . THR A 1 106 ? 13.927 18.749 47.968 1.00 5.99 106 THR A N 1
ATOM 1760 C CA . THR A 1 106 ? 15.168 18.362 47.302 1.00 5.89 106 THR A CA 1
ATOM 1761 C C . THR A 1 106 ? 16.122 19.527 47.367 1.00 6.01 106 THR A C 1
ATOM 1762 O O . THR A 1 106 ? 15.696 20.673 47.506 1.00 6.57 106 THR A O 1
ATOM 1773 N N . ALA A 1 107 ? 17.411 19.254 47.278 1.00 6.41 107 ALA A N 1
ATOM 1774 C CA . ALA A 1 107 ? 18.414 20.305 47.290 1.00 6.57 107 ALA A CA 1
ATOM 1775 C C . ALA A 1 107 ? 19.643 19.852 46.564 1.00 6.81 107 ALA A C 1
ATOM 1776 O O . ALA A 1 107 ? 20.025 18.682 46.584 1.00 7.42 107 ALA A O 1
ATOM 1783 N N . ARG A 1 108 ? 20.329 20.815 45.956 1.00 7.09 108 ARG A N 1
ATOM 1784 C CA . ARG A 1 108 ? 21.595 20.509 45.314 1.00 7.65 108 ARG A CA 1
ATOM 1785 C C . ARG A 1 108 ? 22.641 20.121 46.354 1.00 8.43 108 ARG A C 1
ATOM 1786 O O . ARG A 1 108 ? 23.480 19.282 46.095 1.00 9.92 108 ARG A O 1
ATOM 1807 N N . ASP A 1 109 ? 22.560 20.710 47.536 1.00 8.85 109 ASP A N 1
ATOM 1808 C CA . ASP A 1 109 ? 23.423 20.323 48.633 1.00 10.23 109 ASP A CA 1
ATOM 1809 C C . ASP A 1 109 ? 22.814 19.080 49.262 1.00 9.78 109 ASP A C 1
ATOM 1810 O O . ASP A 1 109 ? 21.762 19.168 49.897 1.00 9.62 109 ASP A O 1
ATOM 1819 N N . PRO A 1 110 ? 23.458 17.925 49.129 1.00 10.34 110 PRO A N 1
ATOM 1820 C CA . PRO A 1 110 ? 22.856 16.699 49.664 1.00 10.40 110 PRO A CA 1
ATOM 1821 C C . PRO A 1 110 ? 22.730 16.714 51.174 1.00 10.60 110 PRO A C 1
ATOM 1822 O O . PRO A 1 110 ? 21.924 15.927 51.700 1.00 10.93 110 PRO A O 1
ATOM 1833 N N . ASP A 1 111 ? 23.473 17.593 51.836 1.00 10.73 111 ASP A N 1
ATOM 1834 C CA . ASP A 1 111 ? 23.419 17.709 53.277 1.00 11.76 111 ASP A CA 1
ATOM 1835 C C . ASP A 1 111 ? 22.487 18.811 53.766 1.00 11.34 111 ASP A C 1
ATOM 1836 O O . ASP A 1 111 ? 22.514 19.178 54.920 1.00 11.98 111 ASP A O 1
ATOM 1845 N N . HIS A 1 112 ? 21.655 19.352 52.885 1.00 10.00 112 HIS A N 1
ATOM 1846 C CA . HIS A 1 112 ? 20.730 20.376 53.300 1.00 9.78 112 HIS A CA 1
ATOM 1847 C C . HIS A 1 112 ? 19.879 19.855 54.444 1.00 10.04 112 HIS A C 1
ATOM 1848 O O . HIS A 1 112 ? 19.421 18.712 54.414 1.00 10.19 112 HIS A O 1
ATOM 1863 N N . PRO A 1 113 ? 19.651 20.678 55.451 1.00 10.65 113 PRO A N 1
ATOM 1864 C CA . PRO A 1 113 ? 18.802 20.228 56.550 1.00 11.17 113 PRO A CA 1
ATOM 1865 C C . PRO A 1 113 ? 17.375 19.909 56.106 1.00 11.08 113 PRO A C 1
ATOM 1866 O O . PRO A 1 113 ? 16.886 20.381 55.084 1.00 10.50 113 PRO A O 1
ATOM 1877 N N . ASN A 1 114 ? 16.705 19.113 56.920 1.00 11.07 114 ASN A N 1
ATOM 1878 C CA . ASN A 1 114 ? 15.414 18.550 56.543 1.00 11.27 114 ASN A CA 1
ATOM 1879 C C . ASN A 1 114 ? 14.223 19.493 56.603 1.00 10.44 114 ASN A C 1
ATOM 1880 O O . ASN A 1 114 ? 13.139 19.102 56.207 1.00 10.70 114 ASN A O 1
ATOM 1896 N N . TRP A 1 115 ? 14.423 20.731 57.034 1.00 10.88 115 TRP A N 1
ATOM 1897 C CA . TRP A 1 115 ? 13.338 21.694 57.097 1.00 11.26 115 TRP A CA 1
ATOM 1898 C C . TRP A 1 115 ? 13.044 22.338 55.764 1.00 10.64 115 TRP A C 1
ATOM 1899 O O . TRP A 1 115 ? 12.103 23.099 55.665 1.00 12.31 115 TRP A O 1
ATOM 1920 N N . GLY A 1 116 ? 13.843 22.089 54.738 1.00 9.48 116 GLY A N 1
ATOM 1921 C CA . GLY A 1 116 ? 13.598 22.686 53.449 1.00 8.81 116 GLY A CA 1
ATOM 1922 C C . GLY A 1 116 ? 14.579 22.204 52.422 1.00 8.54 116 GLY A C 1
ATOM 1923 O O . GLY A 1 116 ? 15.141 21.141 52.541 1.00 9.41 116 GLY A O 1
ATOM 1927 N N . GLY A 1 117 ? 14.776 22.997 51.392 1.00 9.02 117 GLY A N 1
ATOM 1928 C CA . GLY A 1 117 ? 15.646 22.653 50.302 1.00 8.46 117 GLY A CA 1
ATOM 1929 C C . GLY A 1 117 ? 15.579 23.698 49.233 1.00 7.73 117 GLY A C 1
ATOM 1930 O O . GLY A 1 117 ? 15.103 24.812 49.463 1.00 9.49 117 GLY A O 1
ATOM 1934 N N . ASP A 1 118 ? 16.055 23.353 48.056 1.00 6.92 118 ASP A N 1
ATOM 1935 C CA . ASP A 1 118 ? 15.955 24.222 46.892 1.00 7.07 118 ASP A CA 1
ATOM 1936 C C . ASP A 1 118 ? 14.553 24.175 46.285 1.00 6.90 118 ASP A C 1
ATOM 1937 O O . ASP A 1 118 ? 14.097 25.154 45.703 1.00 7.28 118 ASP A O 1
ATOM 1946 N N . TYR A 1 119 ? 13.911 23.025 46.396 1.00 6.54 119 TYR A N 1
ATOM 1947 C CA . TYR A 1 119 ? 12.593 22.780 45.840 1.00 6.14 119 TYR A CA 1
ATOM 1948 C C . TYR A 1 119 ? 11.760 22.011 46.820 1.00 6.33 119 TYR A C 1
ATOM 1949 O O . TYR A 1 119 ? 12.267 21.179 47.596 1.00 6.31 119 TYR A O 1
ATOM 1967 N N . GLU A 1 120 ? 10.471 22.278 46.752 1.00 6.29 120 GLU A N 1
ATOM 1968 C CA . GLU A 1 120 ? 9.479 21.543 47.498 1.00 6.33 120 GLU A CA 1
ATOM 1969 C C . GLU A 1 120 ? 8.417 21.069 46.527 1.00 6.54 120 GLU A C 1
ATOM 1970 O O . GLU A 1 120 ? 7.951 21.838 45.684 1.00 7.13 120 GLU A O 1
ATOM 1982 N N . LEU A 1 121 ? 8.056 19.803 46.624 1.00 6.17 121 LEU A N 1
ATOM 1983 C CA . LEU A 1 121 ? 6.980 19.232 45.852 1.00 5.90 121 LEU A CA 1
ATOM 1984 C C . LEU A 1 121 ? 5.935 18.739 46.850 1.00 5.92 121 LEU A C 1
ATOM 1985 O O . LEU A 1 121 ? 6.239 17.927 47.732 1.00 6.55 121 LEU A O 1
ATOM 2001 N N . MET A 1 122 ? 4.733 19.285 46.750 1.00 5.99 122 MET A N 1
ATOM 2002 C CA . MET A 1 122 ? 3.621 18.853 47.568 1.00 6.20 122 MET A CA 1
ATOM 2003 C C . MET A 1 122 ? 2.556 18.229 46.720 1.00 5.45 122 MET A C 1
ATOM 2004 O O . MET A 1 122 ? 2.300 18.669 45.593 1.00 5.99 122 MET A O 1
ATOM 2018 N N . ILE A 1 123 ? 1.914 17.204 47.262 1.00 5.69 123 ILE A N 1
ATOM 2019 C CA . ILE A 1 123 ? 0.745 16.596 46.631 1.00 5.83 123 ILE A CA 1
ATOM 2020 C C . ILE A 1 123 ? -0.328 16.647 47.684 1.00 6.05 123 ILE A C 1
ATOM 2021 O O . ILE A 1 123 ? -0.277 15.932 48.674 1.00 6.59 123 ILE A O 1
ATOM 2037 N N . TRP A 1 124 ? -1.289 17.553 47.492 1.00 6.54 124 TRP A N 1
ATOM 2038 C CA . TRP A 1 124 ? -2.34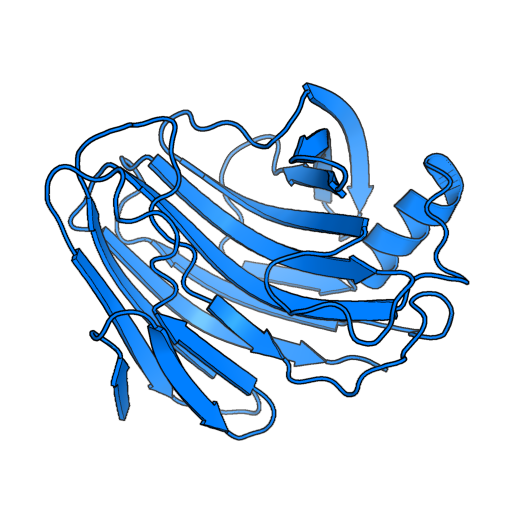8 17.715 48.465 1.00 6.53 124 TRP A CA 1
ATOM 2039 C C . TRP A 1 124 ? -3.486 16.747 48.188 1.00 6.76 124 TRP A C 1
ATOM 2040 O O . TRP A 1 124 ? -3.893 16.592 47.053 1.00 7.50 124 TRP A O 1
ATOM 2061 N N . LEU A 1 125 ? -3.974 16.118 49.245 1.00 6.38 125 LEU A N 1
ATOM 2062 C CA . LEU A 1 125 ? -5.085 15.211 49.183 1.00 7.13 125 LEU A CA 1
ATOM 2063 C C . LEU A 1 125 ? -6.336 15.781 49.817 1.00 7.17 125 LEU A C 1
ATOM 2064 O O . LEU A 1 125 ? -7.392 15.180 49.769 1.00 8.18 125 LEU A O 1
ATOM 2080 N N . ALA A 1 126 ? -6.230 16.956 50.414 1.00 7.30 126 ALA A N 1
ATOM 2081 C CA . ALA A 1 126 ? -7.369 17.649 51.004 1.00 7.25 126 ALA A CA 1
ATOM 2082 C C . ALA A 1 126 ? -7.016 19.094 51.081 1.00 7.29 126 ALA A C 1
ATOM 2083 O O . ALA A 1 126 ? -5.860 19.453 51.203 1.00 8.00 126 ALA A O 1
ATOM 2090 N N . ARG A 1 127 ? -8.043 19.921 51.047 1.00 8.04 127 ARG A N 1
ATOM 2091 C CA . ARG A 1 127 ? -7.886 21.359 51.119 1.00 8.91 127 ARG A CA 1
ATOM 2092 C C . ARG A 1 127 ? -9.132 21.876 51.809 1.00 8.58 127 ARG A C 1
ATOM 2093 O O . ARG A 1 127 ? -10.159 22.111 51.163 1.00 10.38 127 ARG A O 1
ATOM 2114 N N . TYR A 1 128 ? -9.046 22.044 53.119 1.00 8.50 128 TYR A N 1
ATOM 2115 C CA . TYR A 1 128 ? -10.215 22.387 53.899 1.00 9.06 128 TYR A CA 1
ATOM 2116 C C . TYR A 1 128 ? -10.177 23.822 54.386 1.00 9.11 128 TYR A C 1
ATOM 2117 O O . TYR A 1 128 ? -9.129 24.402 54.642 1.00 10.10 128 TYR A O 1
ATOM 2135 N N . GLY A 1 129 ? -11.367 24.398 54.511 1.00 10.64 129 GLY A N 1
ATOM 2136 C CA . GLY A 1 129 ? -11.538 25.670 55.198 1.00 12.36 129 GLY A CA 1
ATOM 2137 C C . GLY A 1 129 ? -11.116 26.901 54.483 1.00 13.43 129 GLY A C 1
ATOM 2138 O O . GLY A 1 129 ? -11.034 27.984 55.076 1.00 15.03 129 GLY A O 1
ATOM 2142 N N . GLY A 1 130 ? -10.855 26.767 53.202 1.00 13.26 130 GLY A N 1
ATOM 2143 C CA . GLY A 1 130 ? -10.537 27.926 52.407 1.00 14.16 130 GLY A CA 1
ATOM 2144 C C . GLY A 1 130 ? -9.080 28.273 52.304 1.00 13.68 130 GLY A C 1
ATOM 2145 O O . GLY A 1 130 ? -8.742 29.343 51.832 1.00 14.97 130 GLY A O 1
ATOM 2149 N N . ILE A 1 131 ? -8.191 27.374 52.731 1.00 12.44 131 ILE A N 1
ATOM 2150 C CA . ILE A 1 131 ? -6.761 27.638 52.673 1.00 11.01 131 ILE A CA 1
ATOM 2151 C C . ILE A 1 131 ? -6.241 27.637 51.240 1.00 10.91 131 ILE A C 1
ATOM 2152 O O . ILE A 1 131 ? -6.866 27.113 50.319 1.00 12.39 131 ILE A O 1
ATOM 2168 N N . TYR A 1 132 ? -5.075 28.242 51.080 1.00 10.05 132 TYR A N 1
ATOM 2169 C CA . TYR A 1 132 ? -4.374 28.295 49.826 1.00 9.93 132 TYR A CA 1
ATOM 2170 C C . TYR A 1 132 ? -2.991 27.667 49.968 1.00 9.89 132 TYR A C 1
ATOM 2171 O O . TYR A 1 132 ? -2.398 27.716 51.044 1.00 10.84 132 TYR A O 1
ATOM 2189 N N . PRO A 1 133 ? -2.463 27.124 48.885 1.00 9.76 133 PRO A N 1
ATOM 2190 C CA . PRO A 1 133 ? -1.083 26.670 48.866 1.00 10.24 133 PRO A CA 1
ATOM 2191 C C . PRO A 1 133 ? -0.181 27.861 48.626 1.00 9.99 133 PRO A C 1
ATOM 2192 O O . PRO A 1 133 ? -0.661 29.003 48.509 1.00 11.25 133 PRO A O 1
ATOM 2203 N N A ILE A 1 134 ? 1.105 27.613 48.562 0.60 10.23 134 ILE A N 1
ATOM 2204 N N B ILE A 1 134 ? 1.122 27.612 48.568 0.40 9.99 134 ILE A N 1
ATOM 2205 C CA A ILE A 1 134 ? 2.041 28.640 48.217 0.60 10.47 134 ILE A CA 1
ATOM 2206 C CA B ILE A 1 134 ? 2.085 28.627 48.184 0.40 9.91 134 ILE A CA 1
ATOM 2207 C C A ILE A 1 134 ? 1.934 29.003 46.733 0.60 9.73 134 ILE A C 1
ATOM 2208 C C B ILE A 1 134 ? 1.892 29.008 46.733 0.40 9.61 134 ILE A C 1
ATOM 2209 O O A ILE A 1 134 ? 1.771 28.155 45.865 0.60 9.77 134 ILE A O 1
ATOM 2210 O O B ILE A 1 134 ? 1.667 28.157 45.878 0.40 9.58 134 ILE A O 1
ATOM 2241 N N . GLY A 1 135 ? 1.965 30.303 46.457 1.00 9.54 135 GLY A N 1
ATOM 2242 C CA . GLY A 1 135 ? 1.989 30.763 45.101 1.00 9.93 135 GLY A CA 1
ATOM 2243 C C . GLY A 1 135 ? 0.688 30.998 44.407 1.00 9.33 135 GLY A C 1
ATOM 2244 O O . GLY A 1 135 ? -0.285 31.472 45.006 1.00 11.37 135 GLY A O 1
ATOM 2248 N N . THR A 1 136 ? 0.692 30.683 43.130 1.00 9.06 136 THR A N 1
ATOM 2249 C CA . THR A 1 136 ? -0.440 30.949 42.263 1.00 10.23 136 THR A CA 1
ATOM 2250 C C . THR A 1 136 ? -0.704 29.757 41.367 1.00 9.66 136 THR A C 1
ATOM 2251 O O . THR A 1 136 ? 0.175 28.927 41.114 1.00 9.65 136 THR A O 1
ATOM 2262 N N . PHE A 1 137 ? -1.938 29.671 40.893 1.00 9.56 137 PHE A N 1
ATOM 2263 C CA . PHE A 1 137 ? -2.335 28.603 40.015 1.00 10.17 137 PHE A CA 1
ATOM 2264 C C . PHE A 1 137 ? -1.560 28.669 38.732 1.00 10.48 137 PHE A C 1
ATOM 2265 O O . PHE A 1 137 ? -1.412 29.742 38.125 1.00 11.83 137 PHE A O 1
ATOM 2282 N N . HIS A 1 138 ? -1.032 27.540 38.301 1.00 9.61 138 HIS A N 1
ATOM 2283 C CA . HIS A 1 138 ? -0.241 27.482 37.092 1.00 9.64 138 HIS A CA 1
ATOM 2284 C C . HIS A 1 138 ? -0.956 26.832 35.908 1.00 10.72 138 HIS A C 1
ATOM 2285 O O . HIS A 1 138 ? -1.044 27.426 34.834 1.00 12.56 138 HIS A O 1
ATOM 2300 N N . SER A 1 139 ? -1.471 25.623 36.099 1.00 10.37 139 SER A N 1
ATOM 2301 C CA . SER A 1 139 ? -2.033 24.850 35.026 1.00 11.20 139 SER A CA 1
ATOM 2302 C C . SER A 1 139 ? -2.578 23.571 35.605 1.00 10.66 139 SER A C 1
ATOM 2303 O O . SER A 1 139 ? -2.366 23.272 36.780 1.00 10.97 139 SER A O 1
ATOM 2311 N N . GLN A 1 140 ? -3.299 22.810 34.779 1.00 10.68 140 GLN A N 1
ATOM 2312 C CA . GLN A 1 140 ? -3.774 21.502 35.179 1.00 11.23 140 GLN A CA 1
ATOM 2313 C C . GLN A 1 140 ? -2.855 20.454 34.595 1.00 10.35 140 GLN A C 1
ATOM 2314 O O . GLN A 1 140 ? -2.247 20.644 33.526 1.00 11.13 140 GLN A O 1
ATOM 2328 N N . VAL A 1 141 ? -2.721 19.359 35.339 1.00 10.17 141 VAL A N 1
ATOM 2329 C CA . VAL A 1 141 ? -1.824 18.292 34.971 1.00 10.16 141 VAL A CA 1
ATOM 2330 C C . VAL A 1 141 ? -2.488 16.979 35.277 1.00 10.16 141 VAL A C 1
ATOM 2331 O O . VAL A 1 141 ? -3.085 16.808 36.319 1.00 9.64 141 VAL A O 1
ATOM 2352 N N . ASN A 1 142 ? -2.315 16.042 34.368 1.00 9.65 142 ASN A N 1
ATOM 2353 C CA . ASN A 1 142 ? -2.867 14.716 34.536 1.00 10.39 142 ASN A CA 1
ATOM 2354 C C . ASN A 1 142 ? -1.776 13.747 34.968 1.00 9.43 142 ASN A C 1
ATOM 2355 O O . ASN A 1 142 ? -0.831 13.483 34.226 1.00 10.85 142 ASN A O 1
ATOM 2366 N N . LEU A 1 143 ? -1.874 13.292 36.208 1.00 8.76 143 LEU A N 1
ATOM 2367 C CA . LEU A 1 143 ? -0.919 12.352 36.785 1.00 8.91 143 LEU A CA 1
ATOM 2368 C C . LEU A 1 143 ? -1.633 11.453 37.763 1.00 8.45 143 LEU A C 1
ATOM 2369 O O . LEU A 1 143 ? -2.590 11.878 38.373 1.00 8.26 143 LEU A O 1
ATOM 2385 N N . ALA A 1 144 ? -1.129 10.246 37.925 1.00 8.75 144 ALA A N 1
ATOM 2386 C CA . ALA A 1 144 ? -1.636 9.321 38.935 1.00 8.80 144 ALA A CA 1
ATOM 2387 C C . ALA A 1 144 ? -3.124 9.040 38.776 1.00 9.46 144 ALA A C 1
ATOM 2388 O O . ALA A 1 144 ? -3.796 8.722 39.730 1.00 10.69 144 ALA A O 1
ATOM 2395 N N . GLY A 1 145 ? -3.607 9.119 37.553 1.00 9.18 145 GLY A N 1
ATOM 2396 C CA . GLY A 1 145 ? -4.993 8.819 37.280 1.00 9.62 145 GLY A CA 1
ATOM 2397 C C . GLY A 1 145 ? -5.959 9.934 37.608 1.00 9.86 145 GLY A C 1
ATOM 2398 O O . GLY A 1 145 ? -7.165 9.749 37.533 1.00 10.37 145 GLY A O 1
ATOM 2402 N N . ARG A 1 146 ? -5.430 11.094 37.981 1.00 9.53 146 ARG A N 1
ATOM 2403 C CA . ARG A 1 146 ? -6.237 12.220 38.374 1.00 9.93 146 ARG A CA 1
ATOM 2404 C C . ARG A 1 146 ? -5.813 13.459 37.633 1.00 9.40 146 ARG A C 1
ATOM 2405 O O . ARG A 1 146 ? -4.793 13.490 36.938 1.00 9.82 146 ARG A O 1
ATOM 2426 N N . THR A 1 147 ? -6.635 14.484 37.754 1.00 9.69 147 THR A N 1
ATOM 2427 C CA . THR A 1 147 ? -6.269 15.798 37.265 1.00 10.82 147 THR A CA 1
ATOM 2428 C C . THR A 1 147 ? -5.945 16.641 38.481 1.00 10.01 147 THR A C 1
ATOM 2429 O O . THR A 1 147 ? -6.656 16.574 39.467 1.00 9.87 147 THR A O 1
ATOM 2440 N N . TRP A 1 148 ? -4.865 17.408 38.394 1.00 8.84 148 TRP A N 1
ATOM 2441 C CA . TRP A 1 148 ? -4.406 18.240 39.482 1.00 8.43 148 TRP A CA 1
ATOM 2442 C C . TRP A 1 148 ? -4.366 19.682 39.037 1.00 8.54 148 TRP A C 1
ATOM 2443 O O . TRP A 1 148 ? -4.039 19.984 37.895 1.00 9.86 148 TRP A O 1
ATOM 2464 N N . ASP A 1 149 ? -4.666 20.562 39.977 1.00 8.63 149 ASP A N 1
ATOM 2465 C CA . ASP A 1 149 ? -4.343 21.950 39.793 1.00 8.84 149 ASP A CA 1
ATOM 2466 C C . ASP A 1 149 ? -2.937 22.179 40.346 1.00 7.74 149 ASP A C 1
ATOM 2467 O O . ASP A 1 149 ? -2.715 22.031 41.539 1.00 8.37 149 ASP A O 1
ATOM 2476 N N . LEU A 1 150 ? -2.007 22.508 39.477 1.00 7.88 150 LEU A N 1
ATOM 2477 C CA . LEU A 1 150 ? -0.663 22.796 39.908 1.00 7.02 150 LEU A CA 1
ATOM 2478 C C . LEU A 1 150 ? -0.554 24.265 40.258 1.00 7.05 150 LEU A C 1
ATOM 2479 O O . LEU A 1 150 ? -0.902 25.117 39.448 1.00 8.45 150 LEU A O 1
ATOM 2495 N N . TRP A 1 151 ? -0.045 24.512 41.449 1.00 7.19 151 TRP A N 1
ATOM 2496 C CA . TRP A 1 151 ? 0.297 25.831 41.939 1.00 7.41 151 TRP A CA 1
ATOM 2497 C C . TRP A 1 151 ? 1.799 25.907 42.091 1.00 7.94 151 TRP A C 1
ATOM 2498 O O . TRP A 1 151 ? 2.447 24.942 42.439 1.00 8.90 151 TRP A O 1
ATOM 2519 N N . THR A 1 152 ? 2.355 27.064 41.784 1.00 7.57 152 THR A N 1
ATOM 2520 C CA . THR A 1 152 ? 3.788 27.274 41.960 1.00 8.44 152 THR A CA 1
ATOM 2521 C C . THR A 1 152 ? 4.065 28.602 42.590 1.00 7.92 152 THR A C 1
ATOM 2522 O O . THR A 1 152 ? 3.315 29.556 42.395 1.00 8.83 152 THR A O 1
ATOM 2533 N N . GLY A 1 153 ? 5.140 28.654 43.350 1.00 8.26 153 GLY A N 1
ATOM 2534 C CA . GLY A 1 153 ? 5.586 29.897 43.946 1.00 9.29 153 GLY A CA 1
ATOM 2535 C C . GLY A 1 153 ? 6.867 29.672 44.678 1.00 9.22 153 GLY A C 1
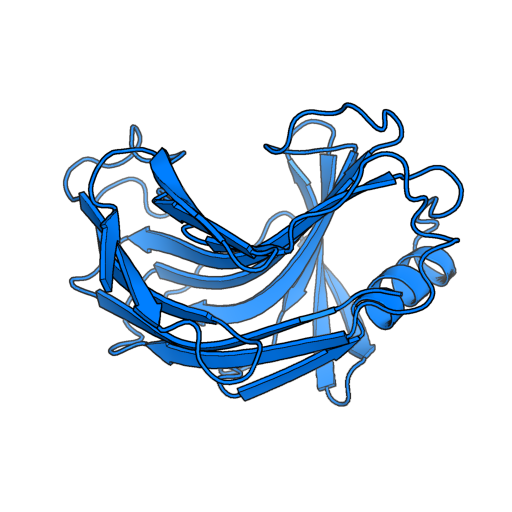ATOM 2536 O O . GLY A 1 153 ? 7.548 28.704 44.443 1.00 9.62 153 GLY A O 1
ATOM 2540 N N . TYR A 1 154 ? 7.167 30.565 45.592 1.00 10.26 154 TYR A N 1
ATOM 2541 C CA . TYR A 1 154 ? 8.390 30.521 46.352 1.00 10.78 154 TYR A CA 1
ATOM 2542 C C . TYR A 1 154 ? 8.121 30.686 47.819 1.00 11.00 154 TYR A C 1
ATOM 2543 O O . TYR A 1 154 ? 7.225 31.443 48.215 1.00 13.13 154 TYR A O 1
ATOM 2561 N N . ASN A 1 155 ? 8.918 30.005 48.622 1.00 10.90 155 ASN A N 1
ATOM 2562 C CA . ASN A 1 155 ? 8.969 30.192 50.058 1.00 13.11 155 ASN A CA 1
ATOM 2563 C C . ASN A 1 155 ? 10.417 30.530 50.295 1.00 13.19 155 ASN A C 1
ATOM 2564 O O . ASN A 1 155 ? 11.272 29.665 50.301 1.00 14.03 155 ASN A O 1
ATOM 2575 N N . GLY A 1 156 ? 10.720 31.812 50.457 1.00 14.21 156 GLY A N 1
ATOM 2576 C CA . GLY A 1 156 ? 12.098 32.240 50.524 1.00 14.88 156 GLY A CA 1
ATOM 2577 C C . GLY A 1 156 ? 12.699 31.941 49.167 1.00 14.69 156 GLY A C 1
ATOM 2578 O O . GLY A 1 156 ? 12.121 32.273 48.136 1.00 16.07 156 GLY A O 1
ATOM 2582 N N . ASN A 1 157 ? 13.851 31.287 49.139 1.00 14.18 157 ASN A N 1
ATOM 2583 C CA . ASN A 1 157 ? 14.472 30.997 47.859 1.00 14.68 157 ASN A CA 1
ATOM 2584 C C . ASN A 1 157 ? 14.059 29.640 47.291 1.00 13.68 157 ASN A C 1
ATOM 2585 O O . ASN A 1 157 ? 14.498 29.267 46.204 1.00 14.24 157 ASN A O 1
ATOM 2596 N N . MET A 1 158 ? 13.201 28.931 48.016 1.00 11.61 158 MET A N 1
ATOM 2597 C CA . MET A 1 158 ? 12.773 27.596 47.654 1.00 10.03 158 MET A CA 1
ATOM 2598 C C . MET A 1 158 ? 11.562 27.671 46.734 1.00 9.41 158 MET A C 1
ATOM 2599 O O . MET A 1 158 ? 10.563 28.306 47.053 1.00 10.71 158 MET A O 1
ATOM 2613 N N . ARG A 1 159 ? 11.649 27.008 45.593 1.00 8.38 159 ARG A N 1
ATOM 2614 C CA . ARG A 1 159 ? 10.571 26.969 44.631 1.00 9.37 159 ARG A CA 1
ATOM 2615 C C . ARG A 1 159 ? 9.638 25.841 45.065 1.00 11.47 159 ARG A C 1
ATOM 2616 O O . ARG A 1 159 ? 10.097 24.745 45.328 1.00 9.14 159 ARG A O 1
ATOM 2652 N N . VAL A 1 160 ? 8.348 26.125 45.123 1.00 8.38 160 VAL A N 1
ATOM 2653 C CA . VAL A 1 160 ? 7.356 25.197 45.620 1.00 10.38 160 VAL A CA 1
ATOM 2654 C C . VAL A 1 160 ? 6.349 24.876 44.548 1.00 8.96 160 VAL A C 1
ATOM 2655 O O . VAL A 1 160 ? 5.703 25.767 43.993 1.00 10.19 160 VAL A O 1
ATOM 2668 N N . TYR A 1 161 ? 6.192 23.582 44.289 1.00 8.71 161 TYR A N 1
ATOM 2669 C CA . TYR A 1 161 ? 5.233 23.029 43.325 1.00 6.97 161 TYR A CA 1
ATOM 2670 C C . TYR A 1 161 ? 4.230 22.238 44.121 1.00 7.47 161 TYR A C 1
ATOM 2671 O O . TYR A 1 161 ? 4.584 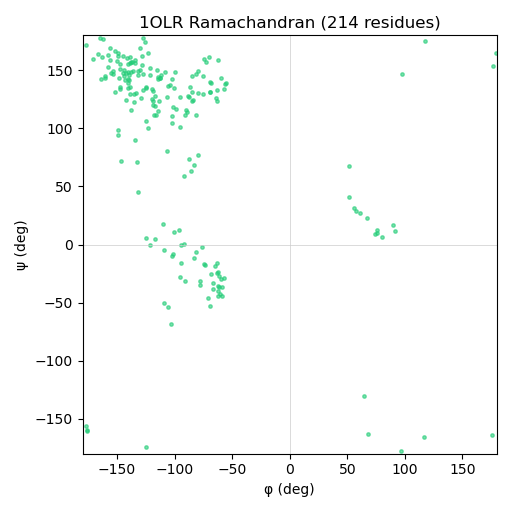21.245 44.746 1.00 7.30 161 TYR A O 1
ATOM 2689 N N . SER A 1 162 ? 2.980 22.688 44.114 1.00 6.49 162 SER A N 1
ATOM 2690 C CA . SER A 1 162 ? 1.916 22.010 44.858 1.00 7.89 162 SER A CA 1
ATOM 2691 C C . SER A 1 162 ? 0.834 21.525 43.908 1.00 6.25 162 SER A C 1
ATOM 2692 O O . SER A 1 162 ? 0.257 22.301 43.177 1.00 6.90 162 SER A O 1
ATOM 2700 N N . PHE A 1 163 ? 0.557 20.224 43.952 1.00 6.45 163 PHE A N 1
ATOM 2701 C CA . PHE A 1 163 ? -0.459 19.614 43.111 1.00 6.19 163 PHE A CA 1
ATOM 2702 C C . PHE A 1 163 ? -1.691 19.409 43.968 1.00 6.81 163 PHE A C 1
ATOM 2703 O O . PHE A 1 163 ? -1.638 18.715 44.970 1.00 7.00 163 PHE A O 1
ATOM 2720 N N . LEU A 1 164 ? -2.786 20.058 43.592 1.00 7.12 164 LEU A N 1
ATOM 2721 C CA . LEU A 1 164 ? -3.983 20.087 44.416 1.00 7.78 164 LEU A CA 1
ATOM 2722 C C . LEU A 1 164 ? -5.141 19.387 43.715 1.00 8.07 164 LEU A C 1
ATOM 2723 O O . LEU A 1 164 ? -5.272 19.434 42.499 1.00 8.57 164 LEU A O 1
ATOM 2739 N N . PRO A 1 165 ? -6.040 18.805 44.487 1.00 8.67 165 PRO A N 1
ATOM 2740 C CA . PRO A 1 165 ? -7.255 18.250 43.902 1.00 9.26 165 PRO A CA 1
ATOM 2741 C C . PRO A 1 165 ? -8.186 19.399 43.550 1.00 9.44 165 PRO A C 1
ATOM 2742 O O . PRO A 1 165 ? -8.431 20.276 44.380 1.00 10.16 165 PRO A O 1
ATOM 2753 N N . PRO A 1 166 ? -8.696 19.443 42.325 1.00 9.87 166 PRO A N 1
ATOM 2754 C CA . PRO A 1 166 ? -9.604 20.529 41.952 1.00 10.52 166 PRO A CA 1
ATOM 2755 C C . PRO A 1 166 ? -10.837 20.569 42.813 1.00 10.74 166 PRO A C 1
ATOM 2756 O O . PRO A 1 166 ? -11.386 21.647 43.049 1.00 13.45 166 PRO A O 1
ATOM 2767 N N . SER A 1 167 ? -11.273 19.429 43.309 1.00 11.47 167 SER A N 1
ATOM 2768 C CA . SER A 1 167 ? -12.456 19.445 44.151 1.00 13.09 167 SER A CA 1
ATOM 2769 C C . SER A 1 167 ? -12.446 18.242 45.074 1.00 12.41 167 SER A C 1
ATOM 2770 O O . SER A 1 167 ? -11.893 17.225 44.745 1.00 12.89 167 SER A O 1
ATOM 2778 N N . GLY A 1 168 ? -13.000 18.404 46.263 1.00 11.95 168 GLY A N 1
ATOM 2779 C CA . GLY A 1 168 ? -13.091 17.335 47.223 1.00 11.84 168 GLY A CA 1
ATOM 2780 C C . GLY A 1 168 ? -11.743 16.925 47.770 1.00 10.35 168 GLY A C 1
ATOM 2781 O O . GLY A 1 168 ? -10.753 17.650 47.679 1.00 11.22 168 GLY A O 1
ATOM 2785 N N . ASP A 1 169 ? -11.720 15.749 48.375 1.00 9.99 169 ASP A N 1
ATOM 2786 C CA . ASP A 1 169 ? -10.527 15.192 48.943 1.00 9.63 169 ASP A CA 1
ATOM 2787 C C . ASP A 1 169 ? -10.275 13.808 48.396 1.00 9.45 169 ASP A C 1
ATOM 2788 O O . ASP A 1 169 ? -11.058 13.274 47.605 1.00 10.70 169 ASP A O 1
ATOM 2797 N N . ILE A 1 170 ? -9.132 13.250 48.759 1.00 8.88 170 ILE A N 1
ATOM 2798 C CA . ILE A 1 170 ? -8.682 11.962 48.282 1.00 8.54 170 ILE A CA 1
ATOM 2799 C C . ILE A 1 170 ? -8.173 11.191 49.483 1.00 8.49 170 ILE A C 1
ATOM 2800 O O . ILE A 1 170 ? -7.001 11.246 49.832 1.00 8.94 170 ILE A O 1
ATOM 2816 N N . ARG A 1 171 ? -9.089 10.457 50.100 1.00 8.45 171 ARG A N 1
ATOM 2817 C CA . ARG A 1 171 ? -8.809 9.763 51.335 1.00 8.79 171 ARG A CA 1
ATOM 2818 C C . ARG A 1 171 ? -8.130 8.418 51.169 1.00 8.29 171 ARG A C 1
ATOM 2819 O O . ARG A 1 171 ? -7.642 7.845 52.139 1.00 9.24 171 ARG A O 1
ATOM 2840 N N . ASP A 1 172 ? -8.088 7.914 49.945 1.00 8.79 172 ASP A N 1
ATOM 2841 C CA . ASP A 1 172 ? -7.384 6.685 49.639 1.00 9.09 172 ASP A CA 1
ATOM 2842 C C . ASP A 1 172 ? -6.665 6.931 48.354 1.00 9.22 172 ASP A C 1
ATOM 2843 O O . ASP A 1 172 ? -7.270 7.205 47.321 1.00 9.97 172 ASP A O 1
ATOM 2852 N N . PHE A 1 173 ? -5.346 6.901 48.423 1.00 9.51 173 PHE A N 1
ATOM 2853 C CA . PHE A 1 173 ? -4.516 7.374 47.327 1.00 9.42 173 PHE A CA 1
ATOM 2854 C C . PHE A 1 173 ? -3.276 6.560 47.178 1.00 8.88 173 PHE A C 1
ATOM 2855 O O . PHE A 1 173 ? -2.710 6.078 48.152 1.00 10.31 173 PHE A O 1
ATOM 2872 N N . SER A 1 174 ? -2.869 6.404 45.941 1.00 8.54 174 SER A N 1
ATOM 2873 C CA . SER A 1 174 ? -1.583 5.826 45.640 1.00 8.99 174 SER A CA 1
ATOM 2874 C C . SER A 1 174 ? -0.998 6.550 44.446 1.00 8.45 174 SER A C 1
ATOM 2875 O O . SER A 1 174 ? -1.718 7.016 43.586 1.00 9.49 174 SER A O 1
ATOM 2883 N N . CYS A 1 175 ? 0.320 6.656 44.416 1.00 7.94 175 CYS A N 1
ATOM 2884 C CA . CYS A 1 175 ? 0.985 7.227 43.258 1.00 8.48 175 CYS A CA 1
ATOM 2885 C C . CYS A 1 175 ? 2.431 6.855 43.262 1.00 7.73 175 CYS A C 1
ATOM 2886 O O . CYS A 1 175 ? 2.912 6.243 44.200 1.00 8.50 175 CYS A O 1
ATOM 2893 N N . ASP A 1 176 ? 3.112 7.269 42.201 1.00 7.88 176 ASP A N 1
ATOM 2894 C CA . ASP A 1 176 ? 4.547 7.202 42.135 1.00 7.58 176 ASP A CA 1
ATOM 2895 C C . ASP A 1 176 ? 4.992 8.646 42.042 1.00 7.10 176 ASP A C 1
ATOM 2896 O O . ASP A 1 176 ? 4.727 9.313 41.048 1.00 7.65 176 ASP A O 1
ATOM 2905 N N . ILE A 1 177 ? 5.639 9.148 43.076 1.00 6.58 177 ILE A N 1
ATOM 2906 C CA . ILE A 1 177 ? 6.040 10.547 43.083 1.00 7.04 177 ILE A CA 1
ATOM 2907 C C . ILE A 1 177 ? 7.010 10.864 41.970 1.00 7.17 177 ILE A C 1
ATOM 2908 O O . ILE A 1 177 ? 7.086 12.005 41.523 1.00 7.24 177 ILE A O 1
ATOM 2924 N N . LYS A 1 178 ? 7.741 9.878 41.467 1.00 7.42 178 LYS A N 1
ATOM 2925 C CA . LYS A 1 178 ? 8.597 10.153 40.348 1.00 7.68 178 LYS A CA 1
ATOM 2926 C C . LYS A 1 178 ? 7.827 10.616 39.140 1.00 7.57 178 LYS A C 1
ATOM 2927 O O . LYS A 1 178 ? 8.362 11.314 38.317 1.00 8.13 178 LYS A O 1
ATOM 2946 N N . ASP A 1 179 ? 6.573 10.224 39.000 1.00 7.78 179 ASP A N 1
ATOM 2947 C CA . ASP A 1 179 ? 5.797 10.745 37.886 1.00 8.03 179 ASP A CA 1
ATOM 2948 C C . ASP A 1 179 ? 5.648 12.250 37.967 1.00 7.55 179 ASP A C 1
ATOM 2949 O O . ASP A 1 179 ? 5.599 12.928 36.956 1.00 7.84 179 ASP A O 1
ATOM 2958 N N . PHE A 1 180 ? 5.507 12.744 39.179 1.00 7.04 180 PHE A N 1
ATOM 2959 C CA . PHE A 1 180 ? 5.366 14.183 39.429 1.00 7.00 180 PHE A CA 1
ATOM 2960 C C . PHE A 1 180 ? 6.699 14.886 39.178 1.00 7.09 180 PHE A C 1
ATOM 2961 O O . PHE A 1 180 ? 6.749 15.894 38.490 1.00 7.35 180 PHE A O 1
ATOM 2978 N N . PHE A 1 181 ? 7.784 14.340 39.685 1.00 6.89 181 PHE A N 1
ATOM 2979 C CA . PHE A 1 181 ? 9.088 14.903 39.378 1.00 7.50 181 PHE A CA 1
ATOM 2980 C C . PHE A 1 181 ? 9.373 14.874 37.891 1.00 7.57 181 PHE A C 1
ATOM 2981 O O . PHE A 1 181 ? 9.924 15.820 37.364 1.00 7.92 181 PHE A O 1
ATOM 2998 N N . ASN A 1 182 ? 9.048 13.780 37.219 1.00 7.52 182 ASN A N 1
ATOM 2999 C CA . ASN A 1 182 ? 9.328 13.689 35.796 1.00 7.95 182 ASN A CA 1
ATOM 3000 C C . ASN A 1 182 ? 8.569 14.741 35.026 1.00 8.18 182 ASN A C 1
ATOM 3001 O O . ASN A 1 182 ? 9.076 15.347 34.097 1.00 8.80 182 ASN A O 1
ATOM 3012 N N . TYR A 1 183 ? 7.325 14.972 35.418 1.00 7.78 183 TYR A N 1
ATOM 3013 C CA . TYR A 1 183 ? 6.536 16.016 34.826 1.00 8.06 183 TYR A CA 1
ATOM 3014 C C . TYR A 1 183 ? 7.207 17.387 35.000 1.00 7.76 183 TYR A C 1
ATOM 3015 O O . TYR A 1 183 ? 7.268 18.182 34.069 1.00 7.88 183 TYR A O 1
ATOM 3045 N N . LEU A 1 184 ? 7.701 17.645 36.205 1.00 7.48 184 LEU A N 1
ATOM 3046 C CA . LEU A 1 184 ? 8.375 18.893 36.464 1.00 7.92 184 LEU A CA 1
ATOM 3047 C C . LEU A 1 184 ? 9.680 19.000 35.691 1.00 7.53 184 LEU A C 1
ATOM 3048 O O . LEU A 1 184 ? 10.046 20.082 35.240 1.00 7.68 184 LEU A O 1
ATOM 3064 N N . GLU A 1 185 ? 10.410 17.895 35.572 1.00 7.35 185 GLU A N 1
ATOM 3065 C CA . GLU A 1 185 ? 11.655 17.902 34.832 1.00 8.08 185 GLU A CA 1
ATOM 3066 C C . GLU A 1 185 ? 11.422 18.247 33.378 1.00 8.23 185 GLU A C 1
ATOM 3067 O O . GLU A 1 185 ? 12.152 19.019 32.778 1.00 9.56 185 GLU A O 1
ATOM 3079 N N . ARG A 1 186 ? 10.407 17.644 32.787 1.00 7.87 186 ARG A N 1
ATOM 3080 C CA . ARG A 1 186 ? 10.114 17.883 31.382 1.00 8.93 186 ARG A CA 1
ATOM 3081 C C . ARG A 1 186 ? 9.602 19.292 31.148 1.00 8.89 186 ARG A C 1
ATOM 3082 O O . ARG A 1 186 ? 10.106 20.011 30.294 1.00 9.58 186 ARG A O 1
ATOM 3103 N N . ASN A 1 187 ? 8.571 19.685 31.888 1.00 8.53 187 ASN A N 1
ATOM 3104 C CA . ASN A 1 187 ? 7.814 20.880 31.509 1.00 8.90 187 ASN A CA 1
ATOM 3105 C C . ASN A 1 187 ? 8.136 22.098 32.316 1.00 8.60 187 ASN A C 1
ATOM 3106 O O . ASN A 1 187 ? 7.712 23.182 31.957 1.00 8.98 187 ASN A O 1
ATOM 3117 N N . HIS A 1 188 ? 8.885 21.938 33.390 1.00 8.34 188 HIS A N 1
ATOM 3118 C CA . HIS A 1 188 ? 9.217 23.059 34.249 1.00 8.94 188 HIS A CA 1
ATOM 3119 C C . HIS A 1 188 ? 10.707 23.219 34.450 1.00 8.43 188 HIS A C 1
ATOM 3120 O O . HIS A 1 188 ? 11.143 24.040 35.270 1.00 9.20 188 HIS A O 1
ATOM 3135 N N . GLY A 1 189 ? 11.516 22.439 33.759 1.00 8.79 189 GLY A N 1
ATOM 3136 C CA . GLY A 1 189 ? 12.958 22.598 33.871 1.00 9.33 189 GLY A CA 1
ATOM 3137 C C . GLY A 1 189 ? 13.506 22.229 35.233 1.00 8.54 189 GLY A C 1
ATOM 3138 O O . GLY A 1 189 ? 14.585 22.654 35.622 1.00 10.08 189 GLY A O 1
ATOM 3142 N N . TYR A 1 190 ? 12.761 21.405 35.972 1.00 8.19 190 TYR A N 1
ATOM 3143 C CA . TYR A 1 190 ? 13.220 21.004 37.292 1.00 8.05 190 TYR A CA 1
ATOM 3144 C C . TYR A 1 190 ? 14.520 20.223 37.138 1.00 8.03 190 TYR A C 1
ATOM 3145 O O . TYR A 1 190 ? 14.571 19.274 36.362 1.00 8.10 190 TYR A O 1
ATOM 3163 N N . PRO A 1 191 ? 15.590 20.663 37.799 1.00 8.29 191 PRO A N 1
ATOM 3164 C CA . PRO A 1 191 ? 16.914 20.076 37.564 1.00 8.35 191 PRO A CA 1
ATOM 3165 C C . PRO A 1 191 ? 17.187 18.812 38.334 1.00 8.12 191 PRO A C 1
ATOM 3166 O O . PRO A 1 191 ? 18.020 18.758 39.218 1.00 8.40 191 PRO A O 1
ATOM 3177 N N . ALA A 1 192 ? 16.461 17.766 37.956 1.00 8.13 192 ALA A N 1
ATOM 3178 C CA . ALA A 1 192 ? 16.503 16.495 38.654 1.00 8.28 192 ALA A CA 1
ATOM 3179 C C . ALA A 1 192 ? 17.881 15.882 38.737 1.00 9.17 192 ALA A C 1
ATOM 3180 O O . ALA A 1 192 ? 18.174 15.165 39.663 1.00 9.32 192 ALA A O 1
ATOM 3187 N N . ARG A 1 193 ? 18.740 16.166 37.762 1.00 9.27 193 ARG A N 1
ATOM 3188 C CA . ARG A 1 193 ? 20.047 15.552 37.740 1.00 10.73 193 ARG A CA 1
ATOM 3189 C C . ARG A 1 193 ? 20.955 16.143 38.786 1.00 10.87 193 ARG A C 1
ATOM 3190 O O . ARG A 1 193 ? 21.959 15.540 39.111 1.00 13.32 193 ARG A O 1
ATOM 3211 N N . GLU A 1 194 ? 20.634 17.317 39.313 1.00 9.37 194 GLU A N 1
ATOM 3212 C CA . GLU A 1 194 ? 21.489 17.873 40.337 1.00 10.58 194 GLU A CA 1
ATOM 3213 C C . GLU A 1 194 ? 20.829 18.054 41.670 1.00 9.40 194 GLU A C 1
ATOM 3214 O O . GLU A 1 194 ? 21.475 18.503 42.595 1.00 12.08 194 GLU A O 1
ATOM 3226 N N . GLN A 1 195 ? 19.584 17.612 41.807 1.00 7.72 195 GLN A N 1
ATOM 3227 C CA . GLN A 1 195 ? 18.859 17.731 43.054 1.00 7.47 195 GLN A CA 1
ATOM 3228 C C . GLN A 1 195 ? 18.872 16.407 43.790 1.00 7.58 195 GLN A C 1
ATOM 3229 O O . GLN A 1 195 ? 18.607 15.373 43.207 1.00 8.97 195 GLN A O 1
ATOM 3243 N N . ASN A 1 196 ? 19.137 16.475 45.079 1.00 7.55 196 ASN A N 1
ATOM 3244 C CA . ASN A 1 196 ? 19.150 15.331 45.960 1.00 9.21 196 ASN A CA 1
ATOM 3245 C C . ASN A 1 196 ? 17.890 15.271 46.795 1.00 8.94 196 ASN A C 1
ATOM 3246 O O . ASN A 1 196 ? 17.389 16.303 47.233 1.00 7.97 196 ASN A O 1
ATOM 3257 N N . LEU A 1 197 ? 17.368 14.080 47.031 1.00 7.62 197 LEU A N 1
ATOM 3258 C CA . LEU A 1 197 ? 16.192 13.935 47.864 1.00 7.54 197 LEU A CA 1
ATOM 3259 C C . LEU A 1 197 ? 16.548 14.264 49.314 1.00 13.56 197 LEU A C 1
ATOM 3260 O O . LEU A 1 197 ? 17.550 13.755 49.825 1.00 8.67 197 LEU A O 1
ATOM 3276 N N . ILE A 1 198 ? 15.749 15.114 49.958 1.00 6.77 198 ILE A N 1
ATOM 3277 C CA . ILE A 1 198 ? 15.984 15.491 51.321 1.00 5.98 198 ILE A CA 1
ATOM 3278 C C . ILE A 1 198 ? 14.971 14.900 52.274 1.00 7.27 198 ILE A C 1
ATOM 3279 O O . ILE A 1 198 ? 15.347 14.360 53.327 1.00 8.88 198 ILE A O 1
ATOM 3295 N N . VAL A 1 199 ? 13.674 15.037 51.990 1.00 6.83 199 VAL A N 1
ATOM 3296 C CA . VAL A 1 199 ? 12.642 14.364 52.779 1.00 7.24 199 VAL A CA 1
ATOM 3297 C C . VAL A 1 199 ? 11.558 13.822 51.855 1.00 6.79 199 VAL A C 1
ATOM 3298 O O . VAL A 1 199 ? 11.404 14.276 50.724 1.00 7.37 199 VAL A O 1
ATOM 3311 N N . TYR A 1 200 ? 10.776 12.873 52.381 1.00 6.91 200 TYR A N 1
ATOM 3312 C CA . TYR A 1 200 ? 9.735 12.143 51.660 1.00 7.17 200 TYR A CA 1
ATOM 3313 C C . TYR A 1 200 ? 8.692 11.820 52.725 1.00 7.20 200 TYR A C 1
ATOM 3314 O O . TYR A 1 200 ? 8.871 10.895 53.498 1.00 7.83 200 TYR A O 1
ATOM 3332 N N . GLN A 1 201 ? 7.636 12.629 52.773 1.00 6.93 201 GLN A N 1
ATOM 3333 C CA . GLN A 1 201 ? 6.712 12.646 53.888 1.00 7.34 201 GLN A CA 1
ATOM 3334 C C . GLN A 1 201 ? 5.275 12.743 53.469 1.00 6.71 201 GLN A C 1
ATOM 3335 O O . GLN A 1 201 ? 4.962 13.249 52.384 1.00 6.84 201 GLN A O 1
ATOM 3349 N N . VAL A 1 202 ? 4.384 12.307 54.348 1.00 6.91 202 VAL A N 1
ATOM 3350 C CA . VAL A 1 202 ? 2.982 12.679 54.231 1.00 6.99 202 VAL A CA 1
ATOM 3351 C C . VAL A 1 202 ? 2.516 13.141 55.606 1.00 6.47 202 VAL A C 1
ATOM 3352 O O . VAL A 1 202 ? 2.978 12.660 56.625 1.00 7.63 202 VAL A O 1
ATOM 3365 N N . GLY A 1 203 ? 1.573 14.065 55.633 1.00 6.62 203 GLY A N 1
ATOM 3366 C CA . GLY A 1 203 ? 1.086 14.583 56.886 1.00 7.13 203 GLY A CA 1
ATOM 3367 C C . GLY A 1 203 ? -0.040 15.548 56.644 1.00 6.34 203 GLY A C 1
ATOM 3368 O O . GLY A 1 203 ? -0.677 15.537 55.599 1.00 6.97 203 GLY A O 1
ATOM 3372 N N . THR A 1 204 ? -0.292 16.378 57.638 1.00 6.89 204 THR A N 1
ATOM 3373 C CA . THR A 1 204 ? -1.393 17.319 57.577 1.00 6.55 204 THR A CA 1
ATOM 3374 C C . THR A 1 204 ? -0.937 18.673 58.056 1.00 6.73 204 THR A C 1
ATOM 3375 O O . THR A 1 204 ? -0.451 18.805 59.172 1.00 7.27 204 THR A O 1
ATOM 3386 N N . GLU A 1 205 ? -1.074 19.693 57.207 1.00 6.24 205 GLU A N 1
ATOM 3387 C CA . GLU A 1 205 ? -0.773 21.048 57.620 1.00 7.29 205 GLU A CA 1
ATOM 3388 C C . GLU A 1 205 ? -2.001 21.591 58.312 1.00 7.25 205 GLU A C 1
ATOM 3389 O O . GLU A 1 205 ? -3.077 21.584 57.752 1.00 7.94 205 GLU A O 1
ATOM 3401 N N . CYS A 1 206 ? -1.818 22.038 59.540 1.00 7.51 206 CYS A N 1
ATOM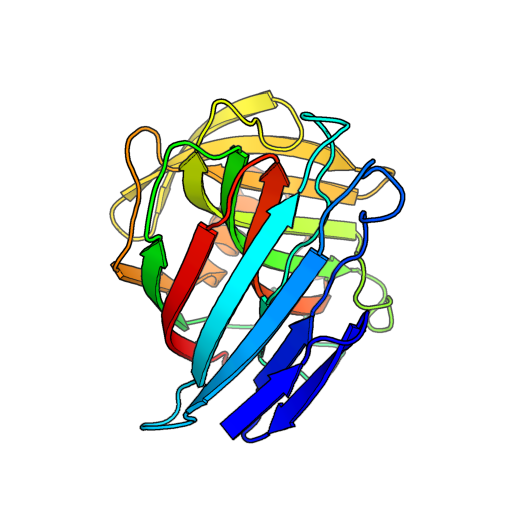 3402 C CA . CYS A 1 206 ? -2.917 22.479 60.380 1.00 7.60 206 CYS A CA 1
ATOM 3403 C C . CYS A 1 206 ? -2.777 23.964 60.626 1.00 8.17 206 CYS A C 1
ATOM 3404 O O . CYS A 1 206 ? -1.747 24.415 61.108 1.00 8.62 206 CYS A O 1
ATOM 3411 N N . PHE A 1 207 ? -3.820 24.713 60.265 1.00 8.64 207 PHE A N 1
ATOM 3412 C CA . PHE A 1 207 ? -3.817 26.161 60.388 1.00 9.14 207 PHE A CA 1
ATOM 3413 C C . PHE A 1 207 ? -4.644 26.583 61.608 1.00 9.43 207 PHE A C 1
ATOM 3414 O O . PHE A 1 207 ? -4.099 27.088 62.585 1.00 10.31 207 PHE A O 1
ATOM 3431 N N . THR A 1 208 ? -5.959 26.390 61.555 1.00 9.80 208 THR A N 1
ATOM 3432 C CA . THR A 1 208 ? -6.823 26.713 62.682 1.00 10.43 208 THR A CA 1
ATOM 3433 C C . THR A 1 208 ? -7.996 25.788 62.682 1.00 11.21 208 THR A C 1
ATOM 3434 O O . THR A 1 208 ? -8.327 25.152 61.686 1.00 11.44 208 THR A O 1
ATOM 3445 N N . GLY A 1 209 ? -8.636 25.739 63.843 1.00 11.35 209 GLY A N 1
ATOM 3446 C CA . GLY A 1 209 ? -9.839 24.986 64.016 1.00 11.36 209 GLY A CA 1
ATOM 3447 C C . GLY A 1 209 ? -9.678 23.875 65.014 1.00 11.02 209 GLY A C 1
ATOM 3448 O O . GLY A 1 209 ? -8.711 23.843 65.774 1.00 11.87 209 GLY A O 1
ATOM 3452 N N . GLY A 1 210 ? -10.644 22.959 64.995 1.00 11.35 210 GLY A N 1
ATOM 3453 C CA . GLY A 1 210 ? -10.614 21.820 65.886 1.00 11.45 210 GLY A CA 1
ATOM 3454 C C . GLY A 1 210 ? -11.458 22.037 67.127 1.00 11.56 210 GLY A C 1
ATOM 3455 O O . GLY A 1 210 ? -12.110 23.073 67.268 1.00 12.44 210 GLY A O 1
ATOM 3459 N N . PRO A 1 211 ? -11.470 21.085 68.039 1.00 11.42 211 PRO A N 1
ATOM 3460 C CA . PRO A 1 211 ? -10.697 19.847 67.962 1.00 10.99 211 PRO A CA 1
ATOM 3461 C C . PRO A 1 211 ? -10.938 19.005 66.725 1.00 10.71 211 PRO A C 1
ATOM 3462 O O . PRO A 1 211 ? -12.075 18.762 66.324 1.00 11.38 211 PRO A O 1
ATOM 3473 N N . ALA A 1 212 ? -9.843 18.560 66.128 1.00 9.80 212 ALA A N 1
ATOM 3474 C CA . ALA A 1 212 ? -9.899 17.750 64.937 1.00 9.72 212 ALA A CA 1
ATOM 3475 C C . ALA A 1 212 ? -8.956 16.602 65.084 1.00 9.73 212 ALA A C 1
ATOM 3476 O O . ALA A 1 212 ? -7.995 16.678 65.837 1.00 9.83 212 ALA A O 1
ATOM 3483 N N . ARG A 1 213 ? -9.188 15.551 64.320 1.00 9.85 213 ARG A N 1
ATOM 3484 C CA . ARG A 1 213 ? -8.302 14.412 64.368 1.00 9.70 213 ARG A CA 1
ATOM 3485 C C . ARG A 1 213 ? -8.119 13.838 62.990 1.00 8.97 213 ARG A C 1
ATOM 3486 O O . ARG A 1 213 ? -9.082 13.508 62.312 1.00 9.42 213 ARG A O 1
ATOM 3507 N N . PHE A 1 214 ? -6.860 13.755 62.597 1.00 8.70 214 PHE A N 1
ATOM 3508 C CA . PHE A 1 214 ? -6.432 13.123 61.375 1.00 8.22 214 PHE A CA 1
ATOM 3509 C C . PHE A 1 214 ? -6.024 11.699 61.721 1.00 8.62 214 PHE A C 1
ATOM 3510 O O . PHE A 1 214 ? -5.221 11.477 62.628 1.00 8.83 214 PHE A O 1
ATOM 3527 N N . THR A 1 215 ? -6.589 10.725 61.004 1.00 8.60 215 THR A N 1
ATOM 3528 C CA . THR A 1 215 ? -6.232 9.332 61.186 1.00 9.52 215 THR A CA 1
ATOM 3529 C C . THR A 1 215 ? -5.630 8.825 59.903 1.00 8.84 215 THR A C 1
ATOM 3530 O O . THR A 1 215 ? -6.288 8.842 58.865 1.00 10.24 215 THR A O 1
ATOM 3541 N N . CYS A 1 216 ? -4.379 8.393 59.967 1.00 9.24 216 CYS A N 1
ATOM 3542 C CA . CYS A 1 216 ? -3.764 7.711 58.866 1.00 9.64 216 CYS A CA 1
ATOM 3543 C C . CYS A 1 216 ? -3.917 6.227 59.126 1.00 9.32 216 CYS A C 1
ATOM 3544 O O . CYS A 1 216 ? -3.232 5.633 59.948 1.00 9.94 216 CYS A O 1
ATOM 3551 N N . ARG A 1 217 ? -4.888 5.658 58.435 1.00 10.48 217 ARG A N 1
ATOM 3552 C CA . ARG A 1 217 ? -5.190 4.242 58.507 1.00 11.80 217 ARG A CA 1
ATOM 3553 C C . ARG A 1 217 ? -4.036 3.411 58.024 1.00 11.32 217 ARG A C 1
ATOM 3554 O O . ARG A 1 217 ? -3.793 2.325 58.546 1.00 12.27 217 ARG A O 1
ATOM 3575 N N . ASP A 1 218 ? -3.339 3.907 57.018 1.00 10.47 218 ASP A N 1
ATOM 3576 C CA . ASP A 1 218 ? -2.153 3.240 56.540 1.00 11.06 218 ASP A CA 1
ATOM 3577 C C . ASP A 1 218 ? -1.332 4.165 55.676 1.00 10.25 218 ASP A C 1
ATOM 3578 O O . ASP A 1 218 ? -1.871 4.957 54.907 1.00 10.64 218 ASP A O 1
ATOM 3587 N N . PHE A 1 219 ? -0.027 4.050 55.800 1.00 9.79 219 PHE A N 1
ATOM 3588 C CA . PHE A 1 219 ? 0.911 4.752 54.971 1.00 9.65 219 PHE A CA 1
ATOM 3589 C C . PHE A 1 219 ? 2.030 3.814 54.626 1.00 9.70 219 PHE A C 1
ATOM 3590 O O . PHE A 1 219 ? 2.556 3.099 55.472 1.00 10.73 219 PHE A O 1
ATOM 3607 N N . ARG A 1 220 ? 2.400 3.833 53.355 1.00 9.56 220 ARG A N 1
ATOM 3608 C CA . ARG A 1 220 ? 3.540 3.078 52.893 1.00 10.96 220 ARG A CA 1
ATOM 3609 C C . ARG A 1 220 ? 4.267 3.937 51.894 1.00 10.10 220 ARG A C 1
ATOM 3610 O O . ARG A 1 220 ? 3.643 4.630 51.104 1.00 9.08 220 ARG A O 1
ATOM 3631 N N . ALA A 1 221 ? 5.583 3.873 51.903 1.00 10.73 221 ALA A N 1
ATOM 3632 C CA . ALA A 1 221 ? 6.363 4.585 50.930 1.00 11.12 221 ALA A CA 1
ATOM 3633 C C . ALA A 1 221 ? 7.609 3.772 50.651 1.00 11.67 221 ALA A C 1
ATOM 3634 O O . ALA A 1 221 ? 8.273 3.256 51.558 1.00 14.02 221 ALA A O 1
ATOM 3641 N N . ASP A 1 222 ? 7.911 3.684 49.381 1.00 11.33 222 ASP A N 1
ATOM 3642 C CA . ASP A 1 222 ? 9.063 2.999 48.918 1.00 13.10 222 ASP A CA 1
ATOM 3643 C C . ASP A 1 222 ? 9.825 3.908 48.007 1.00 12.61 222 ASP A C 1
ATOM 3644 O O . ASP A 1 222 ? 9.300 4.924 47.541 1.00 12.24 222 ASP A O 1
ATOM 3656 N N . LEU A 1 223 ? 11.071 3.579 47.778 1.00 13.03 223 LEU A N 1
ATOM 3657 C CA . LEU A 1 223 ? 11.718 4.177 46.656 1.00 14.19 223 LEU A CA 1
ATOM 3658 C C . LEU A 1 223 ? 12.784 3.253 46.186 1.00 13.61 223 LEU A C 1
ATOM 3659 O O . LEU A 1 223 ? 13.387 2.476 46.943 1.00 15.47 223 LEU A O 1
ATOM 3675 N N A TRP A 1 224 ? 12.977 3.360 44.900 0.80 12.12 224 TRP A N 1
ATOM 3676 N N B TRP A 1 224 ? 12.996 3.275 44.887 0.20 12.57 224 TRP A N 1
ATOM 3677 C CA A TRP A 1 224 ? 13.939 2.524 44.224 0.80 12.52 224 TRP A CA 1
ATOM 3678 C CA B TRP A 1 224 ? 14.121 2.554 44.333 0.20 11.46 224 TRP A CA 1
ATOM 3679 C C A TRP A 1 224 ? 14.660 3.346 43.197 0.40 11.50 224 TRP A C 1
ATOM 3680 C C B TRP A 1 224 ? 14.710 3.365 43.202 0.20 10.95 224 TRP A C 1
ATOM 3681 O O A TRP A 1 224 ? 15.803 2.976 42.896 0.40 11.76 224 TRP A O 1
ATOM 3682 O O B TRP A 1 224 ? 15.923 3.558 43.303 0.20 10.84 224 TRP A O 1
#

Organism: NCBI:txid2567926

Nearest PDB structures (foldseek):
  1w2u-assembly1_A  TM=1.004E+00  e=9.188E-49  Trichocladium griseum
  4h7m-assembly2_B  TM=9.724E-01  e=4.025E-30  Trichoderma harzianum
  1h8v-assembly4_D  TM=9.770E-01  e=8.589E-30  Trichoderma reesei
  1oa3-assembly4_D  TM=9.810E-01  e=2.536E-29  Trichoderma citrinoviride
  1olq-assembly2_B  TM=9.796E-01  e=2.983E-29  Trichoderma reesei

B-factor: mean 13.95, std 7.19, range [5.45, 101.24]

Sequence (223 aa):
IRSLCELYGYWSGNGYELLNNLWGKDDTATSGWQCTYLDGTNNGGIQWSTAWEWQGAPDNVKSYPYVGKQIQRGRKISDINSMRTSVSWTYDRTDIRANVAYDVFTARDPDHPNWGGDYELMIWLARYGGIYPIIGTFHSQVNLAGRTWDLWTGYNGNMRVYSFLPPSGDIRDFSCDIKDFFNYLERNHGYPAREQNLIVYQVGTECFTGGPARFTCRDFRADLWW

Solvent-accessible surface area: 9653 Å² total

Radius of gyration: 16.21 Å; Cα contacts (8 Å, |Δi|>4): 617; chains: 1; bounding box: 38×38×42 Å

Foldseek 3Di:
DDKQFDAQRKDDDLQKIKTFFQPQQVQFPDKGKIKAFPDCPDQWTWIKMFMATHGDLQDFRGWIKMWGHDDFDAQLVNWPWKKKKWAKDKPDQCFQKWKKKKWAKELPSPPAQPHYQEIEIETQGGGNPHDDAAAFDDWDDFQNAIWTWGWDDDVNHIYIYTHHPDDGHRIGIHICSVVVVVCVVPVVPPRRRIIIRIIIIGMGGRHGDSMMMITRTIHIDID

CATH classification: 2.60.120.180